Protein AF-A0A8I0Q1K7-F1 (afdb_monomer)

Nearest PDB structures (foldseek):
  6kon-assembly1_D  TM=3.479E-01  e=3.003E+00  Mycobacterium tuberculosis H37Rv
  6koo-assembly1_D  TM=3.230E-01  e=2.728E+00  Mycobacterium tuberculosis H37Rv
  5zx3-assembly1_D  TM=3.338E-01  e=4.203E+00  Mycobacterium tuberculosis H37Rv
  6koq-assembly1_D  TM=3.280E-01  e=4.006E+00  Mycobacterium tuberculosis H37Rv

pLDDT: mean 74.25, std 19.11, range [28.55, 95.94]

Solvent-accessible surface area (backbone atoms only — not comparable to full-atom values): 18241 Å² total; per-residue (Å²): 110,84,85,28,69,59,58,37,53,53,56,53,55,53,68,50,96,69,95,40,77,49,45,39,48,47,100,75,45,71,47,77,44,50,38,48,62,54,42,54,51,46,55,50,50,54,54,52,55,56,67,66,62,87,85,79,82,96,50,78,80,49,53,62,55,48,42,50,52,42,35,50,49,54,48,51,48,51,56,48,49,66,18,32,51,64,44,54,51,47,52,49,48,51,54,47,42,27,73,77,67,68,48,84,74,52,74,71,52,50,54,52,49,51,51,55,50,26,66,75,71,58,50,94,62,77,65,52,69,86,87,61,85,61,62,65,51,57,52,50,69,68,30,68,67,52,47,61,61,64,32,59,71,60,34,33,52,52,46,47,51,53,48,62,70,43,42,64,59,53,54,50,51,54,50,51,53,49,52,57,54,56,70,57,82,54,52,73,70,56,46,51,53,51,52,54,50,49,56,50,48,58,50,47,57,66,70,35,46,68,58,50,33,49,53,49,43,52,48,52,53,49,53,51,43,50,55,51,43,56,51,33,37,47,58,63,69,37,50,76,89,84,41,78,71,73,63,63,64,60,52,49,53,51,47,53,52,50,56,49,51,56,53,50,57,52,53,78,74,45,83,83,76,80,96,76,77,85,59,59,70,54,52,53,51,63,76,53,76,68,82,73,68,64,48,60,84,61,75,81,77,47,65,66,59,59,51,51,52,53,63,73,74,107

Organism: Morganella morganii (NCBI:txid582)

Foldseek 3Di:
DCLQVQLVVLLVLLVDDDDQWWWWDFPQFTDTDGLSVLLVLVSVVLLVVLVPPDDDPDDPVVPVVSSVSSNVSVVVLLLQLLQELLLVLLVVLVVVCCLQPVQDADLVNSVVLCVVLCVVFVNPRHHDRHPDDRCQLVSCCVDPVNCVRLPLVSQLVVLLVVLVVCLVVLLVVLVVVLVVVVVPPDDPVRNVVSVVVSVVLNVCSVVCSNVVSNVVSVVLSVLVSSVSSLSNCQSRSANPVPGDRTQSVVSSVSSSVSSVVVSVVVVVVDPDDDPDDDDVSNVVVVSPPPPSPRDTPDPPPPVVVVVVVVVVVD

Structure (mmCIF, N/CA/C/O backbone):
data_AF-A0A8I0Q1K7-F1
#
_entry.id   AF-A0A8I0Q1K7-F1
#
loop_
_atom_site.group_PDB
_atom_site.id
_atom_site.type_symbol
_atom_site.label_atom_id
_atom_site.label_alt_id
_atom_site.label_comp_id
_atom_site.label_asym_id
_atom_site.label_entity_id
_atom_site.label_seq_id
_atom_site.pdbx_PDB_ins_code
_atom_site.Cartn_x
_atom_site.Cartn_y
_atom_site.Cartn_z
_atom_site.occupancy
_atom_site.B_iso_or_equiv
_atom_site.auth_seq_id
_atom_site.auth_comp_id
_atom_site.auth_asym_id
_atom_site.auth_atom_id
_atom_site.pdbx_PDB_model_num
ATOM 1 N N . MET A 1 1 ? 13.475 10.939 -23.516 1.00 58.84 1 MET A N 1
ATOM 2 C CA . MET A 1 1 ? 13.387 9.588 -22.912 1.00 58.84 1 MET A CA 1
ATOM 3 C C . MET A 1 1 ? 14.044 8.506 -23.757 1.00 58.84 1 MET A C 1
ATOM 5 O O . MET A 1 1 ? 14.906 7.825 -23.229 1.00 58.84 1 MET A O 1
ATOM 9 N N . SER A 1 2 ? 13.723 8.370 -25.050 1.00 59.06 2 SER A N 1
ATOM 10 C CA . SER A 1 2 ? 14.225 7.277 -25.914 1.00 59.06 2 SER A CA 1
ATOM 11 C C . SER A 1 2 ? 15.749 7.196 -26.108 1.00 59.06 2 SER A C 1
ATOM 13 O O . SER A 1 2 ? 16.234 6.173 -26.581 1.00 59.06 2 SER A O 1
ATOM 15 N N . LYS A 1 3 ? 16.502 8.245 -25.743 1.00 74.62 3 LYS A N 1
ATOM 16 C CA . LYS A 1 3 ? 17.973 8.295 -25.822 1.00 74.62 3 LYS A CA 1
ATOM 17 C C . LYS A 1 3 ? 18.695 7.757 -24.578 1.00 74.62 3 LYS A C 1
ATOM 19 O O . LYS A 1 3 ? 19.907 7.627 -24.620 1.00 74.62 3 LYS A O 1
ATOM 24 N N . ILE A 1 4 ? 17.986 7.462 -23.483 1.00 85.88 4 ILE A N 1
ATOM 25 C CA . ILE A 1 4 ? 18.582 6.869 -22.274 1.00 85.88 4 ILE A CA 1
ATOM 26 C C . ILE A 1 4 ? 18.394 5.347 -22.344 1.00 85.88 4 ILE A C 1
ATOM 28 O O . ILE A 1 4 ? 17.250 4.892 -22.221 1.00 85.88 4 ILE A O 1
ATOM 32 N N . PRO A 1 5 ? 19.462 4.548 -22.547 1.00 89.00 5 PRO A N 1
ATOM 33 C CA . PRO A 1 5 ? 19.330 3.121 -22.846 1.00 89.00 5 PRO A CA 1
ATOM 34 C C . PRO A 1 5 ? 18.569 2.331 -21.778 1.00 89.00 5 PRO A C 1
ATOM 36 O O . PRO A 1 5 ? 17.686 1.539 -22.103 1.00 89.00 5 PRO A O 1
ATOM 39 N N . PHE A 1 6 ? 18.857 2.569 -20.496 1.00 90.94 6 PHE A N 1
ATOM 40 C CA . PHE A 1 6 ? 18.208 1.840 -19.410 1.00 90.94 6 PHE A CA 1
ATOM 41 C C . PHE A 1 6 ? 16.736 2.230 -19.241 1.00 90.94 6 PHE A C 1
ATOM 43 O O . PHE A 1 6 ? 15.890 1.362 -19.053 1.00 90.94 6 PHE A O 1
ATOM 50 N N . LEU A 1 7 ? 16.398 3.513 -19.402 1.00 90.25 7 LEU A N 1
ATOM 51 C CA . LEU A 1 7 ? 15.004 3.963 -19.387 1.00 90.25 7 LEU A CA 1
ATOM 52 C C . LEU A 1 7 ? 14.206 3.340 -20.539 1.00 90.25 7 LEU A C 1
ATOM 54 O O . LEU A 1 7 ? 13.069 2.920 -20.343 1.00 90.25 7 LEU A O 1
ATOM 58 N N . LYS A 1 8 ? 14.812 3.241 -21.731 1.00 90.31 8 LYS A N 1
ATOM 59 C CA . LYS A 1 8 ? 14.211 2.543 -22.872 1.00 90.31 8 LYS A CA 1
ATOM 60 C C . LYS A 1 8 ? 13.959 1.070 -22.542 1.00 90.31 8 LYS A C 1
ATOM 62 O O . LYS A 1 8 ? 12.839 0.615 -22.728 1.00 90.31 8 LYS A O 1
ATOM 67 N N . LYS A 1 9 ? 14.932 0.374 -21.939 1.00 90.88 9 LYS A N 1
ATOM 68 C CA . LYS A 1 9 ? 14.754 -1.011 -21.463 1.00 90.88 9 LYS A CA 1
ATOM 69 C C . LYS A 1 9 ? 13.542 -1.149 -20.528 1.00 90.88 9 LYS A C 1
ATOM 71 O O . LYS A 1 9 ? 12.777 -2.097 -20.668 1.00 90.88 9 LYS A O 1
ATOM 76 N N . LEU A 1 10 ? 13.340 -0.213 -19.597 1.00 92.31 10 LEU A N 1
ATOM 77 C CA . LEU A 1 10 ? 12.177 -0.229 -18.697 1.00 92.31 10 LEU A CA 1
ATOM 78 C C . LEU A 1 10 ? 10.854 0.019 -19.442 1.00 92.31 10 LEU A C 1
ATOM 80 O O . LEU A 1 10 ? 9.866 -0.656 -19.172 1.00 92.31 10 LEU A O 1
ATOM 84 N N . LEU A 1 11 ? 10.828 0.935 -20.413 1.00 90.94 11 LEU A N 1
ATOM 85 C CA . LEU A 1 11 ? 9.647 1.176 -21.254 1.00 90.94 11 LEU A CA 1
ATOM 86 C C . LEU A 1 11 ? 9.306 -0.023 -22.155 1.00 90.94 11 LEU A C 1
ATOM 88 O O . LEU A 1 11 ? 8.127 -0.305 -22.382 1.00 90.94 11 LEU A O 1
ATOM 92 N N . ASP A 1 12 ? 10.320 -0.733 -22.645 1.00 88.19 12 ASP A N 1
ATOM 93 C CA . ASP A 1 12 ? 10.146 -1.946 -23.444 1.00 88.19 12 ASP A CA 1
ATOM 94 C C . ASP A 1 12 ? 9.555 -3.076 -22.580 1.00 88.19 12 ASP A C 1
ATOM 96 O O . ASP A 1 12 ? 8.616 -3.746 -23.010 1.00 88.19 12 ASP A O 1
ATOM 100 N N . ARG A 1 13 ? 9.997 -3.222 -21.317 1.00 85.06 13 ARG A N 1
ATOM 101 C CA . ARG A 1 13 ? 9.393 -4.166 -20.348 1.00 85.06 13 ARG A CA 1
ATOM 102 C C . ARG A 1 13 ? 7.902 -3.908 -20.133 1.00 85.06 13 ARG A C 1
ATOM 104 O O . ARG A 1 13 ? 7.117 -4.850 -20.152 1.00 85.06 13 ARG A O 1
ATOM 111 N N . LEU A 1 14 ? 7.513 -2.640 -20.001 1.00 88.06 14 LEU A N 1
ATOM 112 C CA . LEU A 1 14 ? 6.113 -2.221 -19.858 1.00 88.06 14 LEU A CA 1
ATOM 113 C C . LEU A 1 14 ? 5.247 -2.500 -21.095 1.00 88.06 14 LEU A C 1
ATOM 115 O O . LEU A 1 14 ? 4.031 -2.366 -21.035 1.00 88.06 14 LEU A O 1
ATOM 119 N N . SER A 1 15 ? 5.857 -2.827 -22.233 1.00 81.06 15 SER A N 1
ATOM 120 C CA . SER A 1 15 ? 5.138 -3.131 -23.474 1.00 81.06 15 SER A CA 1
ATOM 121 C C . SER A 1 15 ? 4.927 -4.637 -23.669 1.00 81.06 15 SER A C 1
ATOM 123 O O . SER A 1 15 ? 4.251 -5.048 -24.607 1.00 81.06 15 SER A O 1
ATOM 125 N N . ALA A 1 16 ? 5.499 -5.472 -22.797 1.00 76.06 16 ALA A N 1
ATOM 126 C CA . ALA A 1 16 ? 5.355 -6.916 -22.874 1.00 76.06 16 ALA A CA 1
ATOM 127 C C . ALA A 1 16 ? 4.023 -7.381 -22.247 1.00 76.06 16 ALA A C 1
ATOM 129 O O . ALA A 1 16 ? 3.672 -6.874 -21.180 1.00 76.06 16 ALA A O 1
ATOM 130 N N . PRO A 1 17 ? 3.339 -8.401 -22.805 1.00 69.38 17 PRO A N 1
ATOM 131 C CA . PRO A 1 17 ? 2.057 -8.887 -22.287 1.00 69.38 17 PRO A CA 1
ATOM 132 C C . PRO A 1 17 ? 2.134 -9.259 -20.801 1.00 69.38 17 PRO A C 1
ATOM 134 O O . PRO A 1 17 ? 3.004 -10.037 -20.401 1.00 69.38 17 PRO A O 1
ATOM 137 N N . GLN A 1 18 ? 1.275 -8.663 -19.978 1.00 73.81 18 GLN A N 1
ATOM 138 C CA . GLN A 1 18 ? 1.098 -8.968 -18.555 1.00 73.81 18 GLN A CA 1
ATOM 139 C C . GLN A 1 18 ? -0.256 -8.422 -18.088 1.00 73.81 18 GLN A C 1
ATOM 141 O O . GLN A 1 18 ? -0.814 -7.542 -18.744 1.00 73.81 18 GLN A O 1
ATOM 146 N N . ASN A 1 19 ? -0.796 -8.938 -16.982 1.00 69.06 19 ASN A N 1
ATOM 147 C CA . ASN A 1 19 ? -1.995 -8.354 -16.386 1.00 69.06 19 ASN A CA 1
ATOM 148 C C . ASN A 1 19 ? -1.613 -7.052 -15.672 1.00 69.06 19 ASN A C 1
ATOM 150 O O . ASN A 1 19 ? -0.792 -7.069 -14.758 1.00 69.06 19 ASN A O 1
ATOM 154 N N . THR A 1 20 ? -2.162 -5.929 -16.128 1.00 80.56 20 THR A N 1
ATOM 155 C CA . THR A 1 20 ? -1.813 -4.588 -15.629 1.00 80.56 20 THR A CA 1
ATOM 156 C C . THR A 1 20 ? -3.023 -3.814 -15.138 1.00 80.56 20 THR A C 1
ATOM 158 O O . THR A 1 20 ? -2.868 -2.753 -14.539 1.00 80.56 20 THR A O 1
ATOM 161 N N . ASN A 1 21 ? -4.230 -4.341 -15.346 1.00 83.56 21 ASN A N 1
ATOM 162 C CA . ASN A 1 21 ? -5.446 -3.696 -14.881 1.00 83.56 21 ASN A CA 1
ATOM 163 C C . ASN A 1 21 ? -5.670 -4.043 -13.413 1.00 83.56 21 ASN A C 1
ATOM 165 O O . ASN A 1 21 ? -5.921 -5.192 -13.048 1.00 83.56 21 ASN A O 1
ATOM 169 N N . VAL A 1 22 ? -5.594 -3.023 -12.569 1.00 83.44 22 VAL A N 1
ATOM 170 C CA . VAL A 1 22 ? -5.850 -3.120 -11.140 1.00 83.44 22 VAL A CA 1
ATOM 171 C C . VAL A 1 22 ? -7.187 -2.471 -10.857 1.00 83.44 22 VAL A C 1
ATOM 173 O O . VAL A 1 22 ? -7.341 -1.252 -10.938 1.00 83.44 22 VAL A O 1
ATOM 176 N N . LYS A 1 23 ? -8.145 -3.309 -10.463 1.00 83.81 23 LYS A N 1
ATOM 177 C CA . LYS A 1 23 ? -9.448 -2.859 -9.995 1.00 83.81 23 LYS A CA 1
ATOM 178 C C . LYS A 1 23 ? -9.526 -2.951 -8.477 1.00 83.81 23 LYS A C 1
ATOM 180 O O . LYS A 1 23 ? -9.482 -4.045 -7.904 1.00 83.81 23 LYS A O 1
ATOM 185 N N . LEU A 1 24 ? -9.677 -1.787 -7.853 1.00 78.88 24 LEU A N 1
ATOM 186 C CA . LEU A 1 24 ? -9.873 -1.593 -6.420 1.00 78.88 24 LEU A CA 1
ATOM 187 C C . LEU A 1 24 ? -11.327 -1.191 -6.196 1.00 78.88 24 LEU A C 1
ATOM 189 O O . LEU A 1 24 ? -11.769 -0.153 -6.681 1.00 78.88 24 LEU A O 1
ATOM 193 N N . THR A 1 25 ? -12.084 -2.030 -5.498 1.00 75.44 25 THR A N 1
ATOM 194 C CA . THR A 1 25 ? -13.507 -1.789 -5.219 1.00 75.44 25 THR A CA 1
ATOM 195 C C . THR A 1 25 ? -13.701 -1.618 -3.721 1.00 75.44 25 THR A C 1
ATOM 197 O O . THR A 1 25 ? -13.173 -2.396 -2.927 1.00 75.44 25 THR A O 1
ATOM 200 N N . GLY A 1 26 ? -14.450 -0.593 -3.331 1.00 68.62 26 GLY A N 1
ATOM 201 C CA . GLY A 1 26 ? -14.737 -0.294 -1.937 1.00 68.62 26 GLY A CA 1
ATOM 202 C C . GLY A 1 26 ? -15.946 0.622 -1.791 1.00 68.62 26 GLY A C 1
ATOM 203 O O . GLY A 1 26 ? -16.383 1.278 -2.734 1.00 68.62 26 GLY A O 1
ATOM 204 N N . ASN A 1 27 ? -16.481 0.702 -0.573 1.00 73.06 27 ASN A N 1
ATOM 205 C CA . ASN A 1 27 ? -17.711 1.455 -0.291 1.00 73.06 27 ASN A CA 1
ATOM 206 C C . ASN A 1 27 ? -17.607 2.956 -0.619 1.00 73.06 27 ASN A C 1
ATOM 208 O O . ASN A 1 27 ? -18.615 3.599 -0.911 1.00 73.06 27 ASN A O 1
ATOM 212 N N . TYR A 1 28 ? -16.392 3.508 -0.571 1.00 76.00 28 TYR A N 1
ATOM 213 C CA . TYR A 1 28 ? -16.130 4.943 -0.716 1.00 76.00 28 TYR A CA 1
ATOM 214 C C . TYR A 1 28 ? -15.346 5.297 -1.983 1.00 76.00 28 TYR A C 1
ATOM 216 O O . TYR A 1 28 ? -15.263 6.469 -2.344 1.00 76.00 28 TYR A O 1
ATOM 224 N N . VAL A 1 29 ? -14.738 4.303 -2.635 1.00 78.56 29 VAL A N 1
ATOM 225 C CA . VAL A 1 29 ? -13.846 4.487 -3.781 1.00 78.56 29 VAL A CA 1
ATOM 226 C C . VAL A 1 29 ? -13.913 3.253 -4.669 1.00 78.56 29 VAL A C 1
ATOM 228 O O . VAL A 1 29 ? -13.771 2.137 -4.177 1.00 78.56 29 VAL A O 1
ATOM 231 N N . ASN A 1 30 ? -14.065 3.469 -5.973 1.00 82.44 30 ASN A N 1
ATOM 232 C CA . ASN A 1 30 ? -13.932 2.438 -6.994 1.00 82.44 30 ASN A CA 1
ATOM 233 C C . ASN A 1 30 ? -12.956 2.949 -8.044 1.00 82.44 30 ASN A C 1
ATOM 235 O O . ASN A 1 30 ? -13.196 4.000 -8.628 1.00 82.44 30 ASN A O 1
ATOM 239 N N . ILE A 1 31 ? -11.860 2.229 -8.248 1.00 83.94 31 ILE A N 1
ATOM 240 C CA . ILE A 1 31 ? -10.785 2.615 -9.159 1.00 83.94 31 ILE A CA 1
ATOM 241 C C . ILE A 1 31 ? -10.510 1.450 -10.090 1.00 83.94 31 ILE A C 1
ATOM 243 O O . ILE A 1 31 ? -10.410 0.307 -9.646 1.00 83.94 31 ILE A O 1
ATOM 247 N N . ASP A 1 32 ? -10.358 1.770 -11.367 1.00 88.00 32 ASP A N 1
ATOM 248 C CA . ASP A 1 32 ? -9.869 0.867 -12.398 1.00 88.00 32 ASP A CA 1
ATOM 249 C C . ASP A 1 32 ? -8.711 1.566 -13.107 1.00 88.00 32 ASP A C 1
ATOM 251 O O . ASP A 1 32 ? -8.889 2.637 -13.694 1.00 88.00 32 ASP A O 1
ATOM 255 N N . VAL A 1 33 ? -7.502 1.033 -12.948 1.00 88.62 33 VAL A N 1
ATOM 256 C CA . VAL A 1 33 ? -6.281 1.659 -13.461 1.00 88.62 33 VAL A CA 1
ATOM 257 C C . VAL A 1 33 ? -5.357 0.645 -14.095 1.00 88.62 33 VAL A C 1
ATOM 259 O O . VAL A 1 33 ? -5.147 -0.447 -13.580 1.00 88.62 33 VAL A O 1
ATOM 262 N N . ASP A 1 34 ? -4.724 1.070 -15.179 1.00 89.12 34 ASP A N 1
ATOM 263 C CA . ASP A 1 34 ? -3.650 0.334 -15.824 1.00 89.12 34 ASP A CA 1
ATOM 264 C C . ASP A 1 34 ? -2.291 0.720 -15.2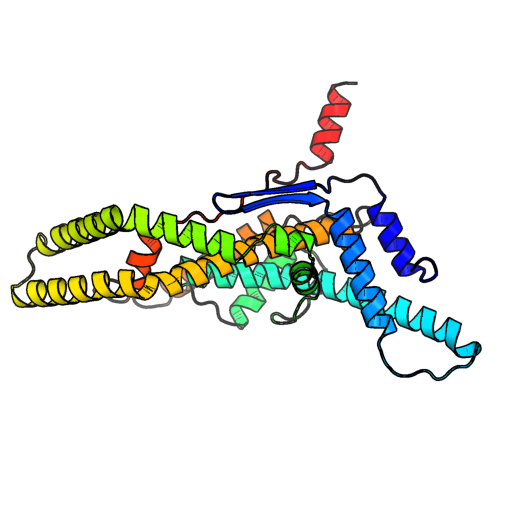11 1.00 89.12 34 ASP A C 1
ATOM 266 O O . ASP A 1 34 ? -1.809 1.856 -15.333 1.00 89.12 34 ASP A O 1
ATOM 270 N N . THR A 1 35 ? -1.638 -0.241 -14.561 1.00 90.12 35 THR A N 1
ATOM 271 C CA . THR A 1 35 ? -0.325 -0.072 -13.931 1.00 90.12 35 THR A CA 1
ATOM 272 C C . THR A 1 35 ? 0.770 0.213 -14.945 1.00 90.12 35 THR A C 1
ATOM 274 O O . THR A 1 35 ? 1.768 0.828 -14.571 1.00 90.12 35 THR A O 1
ATOM 277 N N . THR A 1 36 ? 0.597 -0.136 -16.224 1.00 90.75 36 THR A N 1
ATOM 278 C CA . THR A 1 36 ? 1.518 0.269 -17.296 1.00 90.75 36 THR A CA 1
ATOM 279 C C . THR A 1 36 ? 1.500 1.777 -17.474 1.00 90.75 36 THR A C 1
ATOM 281 O O . THR A 1 36 ? 2.556 2.414 -17.520 1.00 90.75 36 THR A O 1
ATOM 284 N N . THR A 1 37 ? 0.308 2.368 -17.530 1.00 90.94 37 THR A N 1
ATOM 285 C CA . THR A 1 37 ? 0.132 3.818 -17.644 1.00 90.94 37 THR A CA 1
ATOM 286 C C . THR A 1 37 ? 0.730 4.546 -16.438 1.00 90.94 37 THR A C 1
ATOM 288 O O . THR A 1 37 ? 1.535 5.467 -16.619 1.00 90.94 37 THR A O 1
ATOM 291 N N . LEU A 1 38 ? 0.438 4.082 -15.216 1.00 92.56 38 LEU A N 1
ATOM 292 C CA . LEU A 1 38 ? 1.026 4.644 -13.992 1.00 92.56 38 LEU A CA 1
ATOM 293 C C . LEU A 1 38 ? 2.556 4.498 -13.974 1.00 92.56 38 LEU A C 1
ATOM 295 O O . LEU A 1 38 ? 3.276 5.439 -13.640 1.00 92.56 38 LEU A O 1
ATOM 299 N N . SER A 1 39 ? 3.070 3.348 -14.409 1.00 93.12 39 SER A N 1
ATOM 300 C CA . SER A 1 39 ? 4.507 3.068 -14.468 1.00 93.12 39 SER A CA 1
ATOM 301 C C . SER A 1 39 ? 5.231 3.955 -15.486 1.00 93.12 39 SER A C 1
ATOM 303 O O . SER A 1 39 ? 6.308 4.472 -15.192 1.00 93.12 39 SER A O 1
ATOM 305 N N . ARG A 1 40 ? 4.637 4.227 -16.659 1.00 92.44 40 ARG A N 1
ATOM 306 C CA . ARG A 1 40 ? 5.180 5.202 -17.630 1.00 92.44 40 ARG A CA 1
ATOM 307 C C . ARG A 1 40 ? 5.246 6.610 -17.036 1.00 92.44 40 ARG A C 1
ATOM 309 O O . ARG A 1 40 ? 6.211 7.333 -17.286 1.00 92.44 40 ARG A O 1
ATOM 316 N N . GLN A 1 41 ? 4.257 6.997 -16.233 1.00 90.94 41 GLN A N 1
ATOM 317 C CA . GLN A 1 41 ? 4.248 8.290 -15.544 1.00 90.94 41 GLN A CA 1
ATOM 318 C C . GLN A 1 41 ? 5.319 8.363 -14.448 1.00 90.94 41 GLN A C 1
ATOM 320 O O . GLN A 1 41 ? 6.003 9.382 -14.352 1.00 90.94 41 GLN A O 1
ATOM 325 N N . ILE A 1 42 ? 5.540 7.280 -13.697 1.00 93.12 42 ILE A N 1
ATOM 326 C CA . ILE A 1 42 ? 6.641 7.176 -12.726 1.00 93.12 42 ILE A CA 1
ATOM 327 C C . ILE A 1 42 ? 7.990 7.319 -13.424 1.00 93.12 42 ILE A C 1
ATOM 329 O O . ILE A 1 42 ? 8.777 8.191 -13.063 1.00 93.12 42 ILE A O 1
ATOM 333 N N . LEU A 1 43 ? 8.232 6.551 -14.488 1.00 92.69 43 LEU A N 1
ATOM 334 C CA . LEU A 1 43 ? 9.454 6.674 -15.286 1.00 92.69 43 LEU A CA 1
ATOM 335 C C . LEU A 1 43 ? 9.630 8.086 -15.856 1.00 92.69 43 LEU A C 1
ATOM 337 O O . LEU A 1 43 ? 10.748 8.603 -15.916 1.00 92.69 43 LEU A O 1
ATOM 341 N N . SER A 1 44 ? 8.528 8.739 -16.242 1.00 91.00 44 SER A N 1
ATOM 342 C CA . SER A 1 44 ? 8.571 10.131 -16.675 1.00 91.00 44 SER A CA 1
ATOM 343 C C . SER A 1 44 ? 8.978 11.087 -15.567 1.00 91.00 44 SER A C 1
ATOM 345 O O . SER A 1 44 ? 9.662 12.069 -15.859 1.00 91.00 44 SER A O 1
ATOM 347 N N . PHE A 1 45 ? 8.503 10.861 -14.347 1.00 90.44 45 PHE A N 1
ATOM 348 C CA . PHE A 1 45 ? 8.843 11.679 -13.196 1.00 90.44 45 PHE A CA 1
ATOM 349 C C . PHE A 1 45 ? 10.326 11.523 -12.861 1.00 90.44 45 PHE A C 1
ATOM 351 O O . PHE A 1 45 ? 11.042 12.519 -12.853 1.00 90.44 45 PHE A O 1
ATOM 358 N N . VAL A 1 46 ? 10.801 10.281 -12.725 1.00 89.75 46 VAL A N 1
ATOM 359 C CA . VAL A 1 46 ? 12.210 9.960 -12.442 1.00 89.75 46 VAL A CA 1
ATOM 360 C C . VAL A 1 46 ? 13.129 10.618 -13.468 1.00 89.75 46 VAL A C 1
ATOM 362 O O . VAL A 1 46 ? 14.045 11.345 -13.104 1.00 89.75 46 VAL A O 1
ATOM 365 N N . TYR A 1 47 ? 12.838 10.466 -14.763 1.00 89.00 47 TYR A N 1
ATOM 366 C CA . TYR A 1 47 ? 13.637 11.096 -15.815 1.00 89.00 47 TYR A CA 1
ATOM 367 C C . TYR A 1 47 ? 13.699 12.627 -15.695 1.00 89.00 47 TYR A C 1
ATOM 369 O O . TYR A 1 47 ? 14.752 13.219 -15.924 1.00 89.00 47 TYR A O 1
ATOM 377 N N . LYS A 1 48 ? 12.583 13.283 -15.353 1.00 87.62 48 LYS A N 1
ATOM 378 C CA . LYS A 1 48 ? 12.549 14.740 -15.156 1.00 87.62 48 LYS A CA 1
ATOM 379 C C . LYS A 1 48 ? 13.349 15.153 -13.921 1.00 87.62 48 LYS A C 1
ATOM 381 O O . LYS A 1 48 ? 14.081 16.132 -14.003 1.00 87.62 48 LYS A O 1
ATOM 386 N N . SER A 1 49 ? 13.257 14.401 -12.826 1.00 85.31 49 SER A N 1
ATOM 387 C CA . SER A 1 49 ? 14.044 14.644 -11.614 1.00 85.31 49 SER A CA 1
ATOM 388 C C . SER A 1 49 ? 15.546 14.570 -11.890 1.00 85.31 49 SER A C 1
ATOM 390 O O . SER A 1 49 ? 16.261 15.505 -11.541 1.00 85.31 49 SER A O 1
ATOM 392 N N . GLU A 1 50 ? 16.005 13.540 -12.608 1.00 84.00 50 GLU A N 1
ATOM 393 C CA . GLU A 1 50 ? 17.417 13.405 -13.003 1.00 84.00 50 GLU A CA 1
ATOM 394 C C . GLU A 1 50 ? 17.871 14.525 -13.958 1.00 84.00 50 GLU A C 1
ATOM 396 O O . GLU A 1 50 ? 19.010 14.981 -13.909 1.00 84.00 50 GLU A O 1
ATOM 401 N N . LEU A 1 51 ? 16.979 15.027 -14.822 1.00 79.12 51 LEU A N 1
ATOM 402 C CA . LEU A 1 51 ? 17.285 16.162 -15.700 1.00 79.12 51 LEU A CA 1
ATOM 403 C C . LEU A 1 51 ? 17.466 17.487 -14.948 1.00 79.12 51 LEU A C 1
ATOM 405 O O . LEU A 1 51 ? 18.204 18.349 -15.435 1.00 79.12 51 LEU A O 1
ATOM 409 N N . SER A 1 52 ? 16.766 17.659 -13.826 1.00 73.69 52 SER A N 1
ATOM 410 C CA . SER A 1 52 ? 16.702 18.898 -13.045 1.00 73.69 52 SER A CA 1
ATOM 411 C C . SER A 1 52 ? 17.858 19.083 -12.056 1.00 73.69 52 SER A C 1
ATOM 413 O O . SER A 1 52 ? 17.929 20.138 -11.429 1.00 73.69 52 SER A O 1
ATOM 415 N N . ILE A 1 53 ? 18.768 18.111 -11.924 1.00 65.44 53 ILE A N 1
ATOM 416 C CA . ILE A 1 53 ? 19.956 18.223 -11.066 1.00 65.44 53 ILE A CA 1
ATOM 417 C C . ILE A 1 53 ? 20.888 19.317 -11.640 1.00 65.44 53 ILE A C 1
ATOM 419 O O . ILE A 1 53 ? 21.375 19.170 -12.767 1.00 65.44 53 ILE A O 1
ATOM 423 N N . PRO A 1 54 ? 21.123 20.446 -10.935 1.00 47.34 54 PRO A N 1
ATOM 424 C CA . PRO A 1 54 ? 21.914 21.553 -11.468 1.00 47.34 54 PRO A CA 1
ATOM 425 C C . PRO A 1 54 ? 23.412 21.230 -11.435 1.00 47.34 54 PRO A C 1
ATOM 427 O O . PRO A 1 54 ? 23.951 20.936 -10.371 1.00 47.34 54 PRO A O 1
ATOM 430 N N . GLY A 1 55 ? 24.100 21.357 -12.576 1.00 53.00 55 GLY A N 1
ATOM 431 C CA . GLY A 1 55 ? 25.565 21.291 -12.615 1.00 53.00 55 GLY A CA 1
ATOM 432 C C . GLY A 1 55 ? 26.181 20.720 -13.891 1.00 53.00 55 GLY A C 1
ATOM 433 O O . GLY A 1 55 ? 26.914 19.750 -13.810 1.00 53.00 55 GLY A O 1
ATOM 434 N N . ALA A 1 56 ? 25.948 21.314 -15.068 1.00 42.59 56 ALA A N 1
ATOM 435 C CA . ALA A 1 56 ? 26.797 21.068 -16.245 1.00 42.59 56 ALA A CA 1
ATOM 436 C C . ALA A 1 56 ? 26.580 22.150 -17.320 1.00 42.59 56 ALA A C 1
ATOM 438 O O . ALA A 1 56 ? 25.670 22.052 -18.138 1.00 42.59 56 ALA A O 1
ATOM 439 N N . GLY A 1 57 ? 27.409 23.203 -17.321 1.00 44.12 57 GLY A N 1
ATOM 440 C CA . GLY A 1 57 ? 27.353 24.278 -18.328 1.00 44.12 57 GLY A CA 1
ATOM 441 C C . GLY A 1 57 ? 27.538 23.785 -19.772 1.00 44.12 57 GLY A C 1
ATOM 442 O O . GLY A 1 57 ? 28.229 22.806 -19.997 1.00 44.12 57 GLY A O 1
ATOM 443 N N . ASN A 1 58 ? 26.952 24.472 -20.746 1.00 41.50 58 ASN A N 1
ATOM 444 C CA . ASN A 1 58 ? 26.845 24.103 -22.166 1.00 41.50 58 ASN A CA 1
ATOM 445 C C . ASN A 1 58 ? 28.177 23.770 -22.884 1.00 41.50 58 ASN A C 1
ATOM 447 O O . ASN A 1 58 ? 28.833 24.689 -23.346 1.00 41.50 58 ASN A O 1
ATOM 451 N N . ASN A 1 59 ? 28.539 22.489 -23.053 1.00 48.66 59 ASN A N 1
ATOM 452 C CA . ASN A 1 59 ? 29.518 22.017 -24.056 1.00 48.66 59 ASN A CA 1
ATOM 453 C C . ASN A 1 59 ? 29.098 20.630 -24.586 1.00 48.66 59 ASN A C 1
ATOM 455 O O . ASN A 1 59 ? 28.569 19.820 -23.829 1.00 48.66 59 ASN A O 1
ATOM 459 N N . HIS A 1 60 ? 29.339 20.335 -25.869 1.00 48.69 60 HIS A N 1
ATOM 460 C CA . HIS A 1 60 ? 28.887 19.102 -26.542 1.00 48.69 60 HIS A CA 1
ATOM 461 C C . HIS A 1 60 ? 29.461 17.798 -25.939 1.00 48.69 60 HIS A C 1
ATOM 463 O O . HIS A 1 60 ? 28.737 16.802 -25.867 1.00 48.69 60 HIS A O 1
ATOM 469 N N . GLU A 1 61 ? 30.685 17.830 -25.396 1.00 47.47 61 GLU A N 1
ATOM 470 C CA . GLU A 1 61 ? 31.312 16.744 -24.606 1.00 47.47 61 GLU A CA 1
ATOM 471 C C . GLU A 1 61 ? 30.534 16.390 -23.324 1.00 47.47 61 GLU A C 1
ATOM 473 O O . GLU A 1 61 ? 30.633 15.284 -22.800 1.00 47.47 61 GLU A O 1
ATOM 478 N N . LYS A 1 62 ? 29.694 17.303 -22.821 1.00 57.69 62 LYS A N 1
ATOM 479 C CA . LYS A 1 62 ? 28.863 17.063 -21.633 1.00 57.69 62 LYS A CA 1
ATOM 480 C C . LYS A 1 62 ? 27.562 16.335 -21.953 1.00 57.69 62 LYS A C 1
ATOM 482 O O . LYS A 1 62 ? 26.865 15.925 -21.032 1.00 57.69 62 LYS A O 1
ATOM 487 N N . SER A 1 63 ? 27.209 16.162 -23.229 1.00 60.19 63 SER A N 1
ATOM 488 C CA . SER A 1 63 ? 25.945 15.518 -23.606 1.00 60.19 63 SER A CA 1
ATOM 489 C C . SER A 1 63 ? 25.966 13.996 -23.411 1.00 60.19 63 SER A C 1
ATOM 491 O O . SER A 1 63 ? 24.987 13.449 -22.903 1.00 60.19 63 SER A O 1
ATOM 493 N N . GLU A 1 64 ? 27.078 13.326 -23.732 1.00 64.88 64 GLU A N 1
ATOM 494 C CA . GLU A 1 64 ? 27.271 11.892 -23.470 1.00 64.88 64 GLU A CA 1
ATOM 495 C C . GLU A 1 64 ? 27.433 11.615 -21.973 1.00 64.88 64 GLU A C 1
ATOM 497 O O . GLU A 1 64 ? 26.759 10.734 -21.435 1.00 64.88 64 GLU A O 1
ATOM 502 N N . ASN A 1 65 ? 28.226 12.436 -21.272 1.00 74.19 65 ASN A N 1
ATOM 503 C CA . ASN A 1 65 ? 28.365 12.350 -19.816 1.00 74.19 65 ASN A CA 1
ATOM 504 C C . ASN A 1 65 ? 27.018 12.538 -19.104 1.00 74.19 65 ASN A C 1
ATOM 506 O O . ASN A 1 65 ? 26.666 11.727 -18.255 1.00 74.19 65 ASN A O 1
ATOM 510 N N . ARG A 1 66 ? 26.193 13.504 -19.530 1.00 77.88 66 ARG A N 1
ATOM 511 C CA . ARG A 1 66 ? 24.853 13.709 -18.962 1.00 77.88 66 ARG A CA 1
ATOM 512 C C . ARG A 1 66 ? 23.895 12.553 -19.255 1.00 77.88 66 ARG A C 1
ATOM 514 O O . ARG A 1 66 ? 23.075 12.205 -18.411 1.00 77.88 66 ARG A O 1
ATOM 521 N N . GLN A 1 67 ? 23.966 11.937 -20.438 1.00 82.88 67 GLN A N 1
ATOM 522 C CA . GLN A 1 67 ? 23.171 10.735 -20.723 1.00 82.88 67 GLN A CA 1
ATOM 523 C C . GLN A 1 67 ? 23.581 9.570 -19.823 1.00 82.88 67 GLN A C 1
ATOM 525 O O . GLN A 1 67 ? 22.706 8.860 -19.328 1.00 82.88 67 GLN A O 1
ATOM 530 N N . LYS A 1 68 ? 24.885 9.391 -19.592 1.00 85.12 68 LYS A N 1
ATOM 531 C CA . LYS A 1 68 ? 25.417 8.377 -18.682 1.00 85.12 68 LYS A CA 1
ATOM 532 C C . LYS A 1 68 ? 24.983 8.632 -17.236 1.00 85.12 68 LYS A C 1
ATOM 534 O O . LYS A 1 68 ? 24.463 7.715 -16.612 1.00 85.12 68 LYS A O 1
ATOM 539 N N . GLU A 1 69 ? 25.091 9.867 -16.753 1.00 85.69 69 GLU A N 1
ATOM 540 C CA . GLU A 1 69 ? 24.640 10.275 -15.414 1.00 85.69 69 GLU A CA 1
ATOM 541 C C . GLU A 1 69 ? 23.153 9.986 -15.199 1.00 85.69 69 GLU A C 1
ATOM 543 O O . GLU A 1 69 ? 22.796 9.303 -14.245 1.00 85.69 69 GLU A O 1
ATOM 548 N N . ILE A 1 70 ? 22.287 10.411 -16.126 1.00 87.00 70 ILE A N 1
ATOM 549 C CA . ILE A 1 70 ? 20.846 10.127 -16.045 1.00 87.00 70 ILE A CA 1
ATOM 550 C C . ILE A 1 70 ? 20.594 8.616 -16.080 1.00 87.00 70 ILE A C 1
ATOM 552 O O . ILE A 1 70 ? 19.750 8.099 -15.353 1.00 87.00 70 ILE A O 1
ATOM 556 N N . ASN A 1 71 ? 21.305 7.884 -16.938 1.00 89.81 71 ASN A N 1
ATOM 557 C CA . ASN A 1 71 ? 21.161 6.438 -17.048 1.00 89.81 71 ASN A CA 1
ATOM 558 C C . ASN A 1 71 ? 21.537 5.721 -15.742 1.00 89.81 71 ASN A C 1
ATOM 560 O O . ASN A 1 71 ? 20.837 4.796 -15.331 1.00 89.81 71 ASN A O 1
ATOM 564 N N . ASP A 1 72 ? 22.615 6.152 -15.092 1.00 90.44 72 ASP A N 1
ATOM 565 C CA . ASP A 1 72 ? 23.074 5.596 -13.822 1.00 90.44 72 ASP A CA 1
ATOM 566 C C . ASP A 1 72 ? 22.177 6.035 -12.653 1.00 90.44 72 ASP A C 1
ATOM 568 O O . ASP A 1 72 ? 21.875 5.214 -11.786 1.00 90.44 72 ASP A O 1
ATOM 572 N N . GLY A 1 73 ? 21.637 7.257 -12.688 1.00 90.06 73 GLY A N 1
ATOM 573 C CA . GLY A 1 73 ? 20.597 7.733 -11.770 1.00 90.06 73 GLY A CA 1
ATOM 574 C C . GLY A 1 73 ? 19.333 6.872 -11.825 1.00 90.06 73 GLY A C 1
ATOM 575 O O . GLY A 1 73 ? 18.885 6.361 -10.800 1.00 90.06 73 GLY A O 1
ATOM 576 N N . VAL A 1 74 ? 18.815 6.580 -13.026 1.00 91.75 74 VAL A N 1
ATOM 577 C CA . VAL A 1 74 ? 17.642 5.696 -13.199 1.00 91.75 74 VAL A CA 1
ATOM 578 C C . VAL A 1 74 ? 17.931 4.268 -12.713 1.00 91.75 74 VAL A C 1
ATOM 580 O O . VAL A 1 74 ? 17.058 3.641 -12.114 1.00 91.75 74 VAL A O 1
ATOM 583 N N . LYS A 1 75 ? 19.142 3.733 -12.936 1.00 93.50 75 LYS A N 1
ATOM 584 C CA . LYS A 1 75 ? 19.539 2.419 -12.392 1.00 93.50 75 LYS A CA 1
ATOM 585 C C . LYS A 1 75 ? 19.567 2.426 -10.870 1.00 93.50 75 LYS A C 1
ATOM 587 O O . LYS A 1 75 ? 19.023 1.513 -10.258 1.00 93.50 75 LYS A O 1
ATOM 592 N N . LYS A 1 76 ? 20.184 3.450 -10.274 1.00 92.19 76 LYS A N 1
ATOM 593 C CA . LYS A 1 76 ? 20.257 3.616 -8.823 1.00 92.19 76 LYS A CA 1
ATOM 594 C C . LYS A 1 76 ? 18.859 3.697 -8.220 1.00 92.19 76 LYS A C 1
ATOM 596 O O . LYS A 1 76 ? 18.570 2.952 -7.290 1.00 92.19 76 LYS A O 1
ATOM 601 N N . TRP A 1 77 ? 17.989 4.526 -8.797 1.00 93.12 77 TRP A N 1
ATOM 602 C CA . TRP A 1 77 ? 16.586 4.628 -8.404 1.00 93.12 77 TRP A CA 1
ATOM 603 C C . TRP A 1 77 ? 15.884 3.267 -8.454 1.00 93.12 77 TRP A C 1
ATOM 605 O O . TRP A 1 77 ? 15.265 2.869 -7.472 1.00 93.12 77 TRP A O 1
ATOM 615 N N . LEU A 1 78 ? 16.031 2.515 -9.553 1.00 93.56 78 LEU A N 1
ATOM 616 C CA . LEU A 1 78 ? 15.413 1.193 -9.683 1.00 93.56 78 LEU A CA 1
ATOM 617 C C . LEU A 1 78 ? 15.886 0.244 -8.572 1.00 93.56 78 LEU A C 1
ATOM 619 O O . LEU A 1 78 ? 15.064 -0.420 -7.946 1.00 93.56 78 LEU A O 1
ATOM 623 N N . THR A 1 79 ? 17.196 0.180 -8.323 1.00 91.81 79 THR A N 1
ATOM 624 C CA . THR A 1 79 ? 17.769 -0.664 -7.265 1.00 91.81 79 THR A CA 1
ATOM 625 C C . THR A 1 79 ? 17.235 -0.275 -5.887 1.00 91.81 79 THR A C 1
ATOM 627 O O . THR A 1 79 ? 16.844 -1.155 -5.128 1.00 91.81 79 THR A O 1
ATOM 630 N N . GLN A 1 80 ? 17.153 1.026 -5.591 1.00 92.00 80 GLN A N 1
ATOM 631 C CA . GLN A 1 80 ? 16.632 1.538 -4.320 1.00 92.00 80 GLN A CA 1
ATOM 632 C C . GLN A 1 80 ? 15.142 1.234 -4.136 1.00 92.00 80 GLN A C 1
ATOM 634 O O . GLN A 1 80 ? 14.726 0.744 -3.093 1.00 92.00 80 GLN A O 1
ATOM 639 N N . GLU A 1 81 ? 14.305 1.474 -5.143 1.00 93.12 81 GLU A N 1
ATOM 640 C CA . GLU A 1 81 ? 12.872 1.177 -5.033 1.00 93.12 81 GLU A CA 1
ATOM 641 C C . GLU A 1 81 ? 12.621 -0.321 -4.815 1.00 93.12 81 GLU A C 1
ATOM 643 O O . GLU A 1 81 ? 11.761 -0.702 -4.018 1.00 93.12 81 GLU A O 1
ATOM 648 N N . LYS A 1 82 ? 13.415 -1.182 -5.468 1.00 92.81 82 LYS A N 1
ATOM 649 C CA . LYS A 1 82 ? 13.304 -2.640 -5.332 1.00 92.81 82 LYS A CA 1
ATOM 650 C C . LYS A 1 82 ? 13.606 -3.157 -3.931 1.00 92.81 82 LYS A C 1
ATOM 652 O O . LYS A 1 82 ? 13.034 -4.180 -3.549 1.00 92.81 82 LYS A O 1
ATOM 657 N N . SER A 1 83 ? 14.493 -2.487 -3.204 1.00 92.62 83 SER A N 1
ATOM 658 C CA . SER A 1 83 ? 14.895 -2.851 -1.847 1.00 92.62 83 SER A CA 1
ATOM 659 C C . SER A 1 83 ? 14.029 -2.174 -0.777 1.00 92.62 83 SER A C 1
ATOM 661 O O . SER A 1 83 ? 13.749 -2.790 0.248 1.00 92.62 83 SER A O 1
ATOM 663 N N . ILE A 1 84 ? 13.550 -0.948 -1.017 1.00 93.81 84 ILE A N 1
ATOM 664 C CA . ILE A 1 84 ? 12.749 -0.170 -0.054 1.00 93.81 84 ILE A CA 1
ATOM 665 C C . ILE A 1 84 ? 11.284 -0.619 -0.015 1.00 93.81 84 ILE A C 1
ATOM 667 O O . ILE A 1 84 ? 10.694 -0.687 1.064 1.00 93.81 84 ILE A O 1
ATOM 671 N N . ILE A 1 85 ? 10.656 -0.890 -1.169 1.00 94.00 85 ILE A N 1
ATOM 672 C CA . ILE A 1 85 ? 9.208 -1.166 -1.223 1.00 94.00 85 ILE A CA 1
ATOM 673 C C . ILE A 1 85 ? 8.808 -2.352 -0.331 1.00 94.00 85 ILE A C 1
ATOM 675 O O . ILE A 1 85 ? 7.908 -2.161 0.488 1.00 94.00 85 ILE A O 1
ATOM 679 N N . PRO A 1 86 ? 9.462 -3.532 -0.400 1.00 93.62 86 PRO A N 1
ATOM 680 C CA . PRO A 1 86 ? 9.104 -4.660 0.460 1.00 93.62 86 PRO A CA 1
ATOM 681 C C . PRO A 1 86 ? 9.205 -4.318 1.951 1.00 93.62 86 PRO A C 1
ATOM 683 O O . PRO A 1 86 ? 8.296 -4.621 2.719 1.00 93.62 86 PRO A O 1
ATOM 686 N N . VAL A 1 87 ? 10.259 -3.600 2.349 1.00 93.56 87 VAL A N 1
ATOM 687 C CA . VAL A 1 87 ? 10.477 -3.163 3.738 1.00 93.56 87 VAL A CA 1
ATOM 688 C C . VAL A 1 87 ? 9.374 -2.212 4.203 1.00 93.56 87 VAL A C 1
ATOM 690 O O . VAL A 1 87 ? 8.848 -2.357 5.306 1.00 93.56 87 VAL A O 1
ATOM 693 N N . ASN A 1 88 ? 8.962 -1.269 3.354 1.00 91.50 88 ASN A N 1
ATOM 694 C CA . ASN A 1 88 ? 7.873 -0.347 3.673 1.00 91.50 88 ASN A CA 1
ATOM 695 C C . ASN A 1 88 ? 6.506 -1.042 3.762 1.00 91.50 88 ASN A C 1
ATOM 697 O O . ASN A 1 88 ? 5.663 -0.589 4.537 1.00 91.50 88 ASN A O 1
ATOM 701 N N . ILE A 1 89 ? 6.282 -2.131 3.017 1.00 90.69 89 ILE A N 1
ATOM 702 C CA . ILE A 1 89 ? 5.083 -2.969 3.166 1.00 90.69 89 ILE A CA 1
ATOM 703 C C . ILE A 1 89 ? 5.095 -3.705 4.508 1.00 90.69 89 ILE A C 1
ATOM 705 O O . ILE A 1 89 ? 4.107 -3.630 5.236 1.00 90.69 89 ILE A O 1
ATOM 709 N N . ILE A 1 90 ? 6.216 -4.332 4.879 1.00 93.19 90 ILE A N 1
ATOM 710 C CA . ILE A 1 90 ? 6.371 -5.015 6.176 1.00 93.19 90 ILE A CA 1
ATOM 711 C C . ILE A 1 90 ? 6.123 -4.029 7.323 1.00 93.19 90 ILE A C 1
ATOM 713 O O . ILE A 1 90 ? 5.270 -4.266 8.178 1.00 93.19 90 ILE A O 1
ATOM 717 N N . LYS A 1 91 ? 6.800 -2.874 7.310 1.00 91.62 91 LYS A N 1
ATOM 718 C CA . LYS A 1 91 ? 6.627 -1.835 8.334 1.00 91.62 91 LYS A CA 1
ATOM 719 C C . LYS A 1 91 ? 5.173 -1.373 8.439 1.00 91.62 91 LYS A C 1
ATOM 721 O O . LYS A 1 91 ? 4.650 -1.241 9.541 1.00 91.62 91 LYS A O 1
ATOM 726 N N . ARG A 1 92 ? 4.506 -1.159 7.304 1.00 86.88 92 ARG A N 1
ATOM 727 C CA . ARG A 1 92 ? 3.098 -0.761 7.294 1.00 86.88 92 ARG A CA 1
ATOM 728 C C . ARG A 1 92 ? 2.201 -1.810 7.944 1.00 86.88 92 ARG A C 1
ATOM 730 O O . ARG A 1 92 ? 1.297 -1.433 8.680 1.00 86.88 92 ARG A O 1
ATOM 737 N N . GLU A 1 93 ? 2.423 -3.098 7.698 1.00 89.00 93 GLU A N 1
ATOM 738 C CA . GLU A 1 93 ? 1.640 -4.141 8.370 1.00 89.00 93 GLU A CA 1
ATOM 739 C C . GLU A 1 93 ? 1.906 -4.186 9.876 1.00 89.00 93 GLU A C 1
ATOM 741 O O . GLU A 1 93 ? 0.968 -4.379 10.645 1.00 89.00 93 GLU A O 1
ATOM 746 N N . VAL A 1 94 ? 3.141 -3.935 10.319 1.00 88.38 94 VAL A N 1
ATOM 747 C CA . VAL A 1 94 ? 3.452 -3.775 11.749 1.00 88.38 94 VAL A CA 1
ATOM 748 C C . VAL A 1 94 ? 2.686 -2.588 12.345 1.00 88.38 94 VAL A C 1
ATOM 750 O O . VAL A 1 94 ? 2.032 -2.738 13.379 1.00 88.38 94 VAL A O 1
ATOM 753 N N . ASP A 1 95 ? 2.682 -1.436 11.667 1.00 82.19 95 ASP A N 1
ATOM 754 C CA . ASP A 1 95 ? 1.929 -0.247 12.089 1.00 82.19 95 ASP A CA 1
ATOM 755 C C . ASP A 1 95 ? 0.411 -0.524 12.139 1.00 82.19 95 ASP A C 1
ATOM 757 O O . ASP A 1 95 ? -0.284 -0.082 13.060 1.00 82.19 95 ASP A O 1
ATOM 761 N N . LEU A 1 96 ? -0.117 -1.303 11.186 1.00 80.50 96 LEU A N 1
ATOM 762 C CA . LEU A 1 96 ? -1.513 -1.748 11.189 1.00 80.50 96 LEU A CA 1
ATOM 763 C C . LEU A 1 96 ? -1.806 -2.688 12.361 1.00 80.50 96 LEU A C 1
ATOM 765 O O . LEU A 1 96 ? -2.837 -2.532 13.007 1.00 80.50 96 LEU A O 1
ATOM 769 N N . MET A 1 97 ? -0.907 -3.616 12.689 1.00 81.31 97 MET A N 1
ATOM 770 C CA . MET A 1 97 ? -1.066 -4.514 13.838 1.00 81.31 97 MET A CA 1
ATOM 771 C C . MET A 1 97 ? -1.009 -3.762 15.173 1.00 81.31 97 MET A C 1
ATOM 773 O O . MET A 1 97 ? -1.748 -4.104 16.103 1.00 81.31 97 MET A O 1
ATOM 777 N N . TYR A 1 98 ? -0.206 -2.700 15.266 1.00 75.81 98 TYR A N 1
ATOM 778 C CA . TYR A 1 98 ? -0.254 -1.777 16.398 1.00 75.81 98 TYR A CA 1
ATOM 779 C C . TYR A 1 98 ? -1.611 -1.062 16.479 1.00 75.81 98 TYR A C 1
ATOM 781 O O . TYR A 1 98 ? -2.224 -1.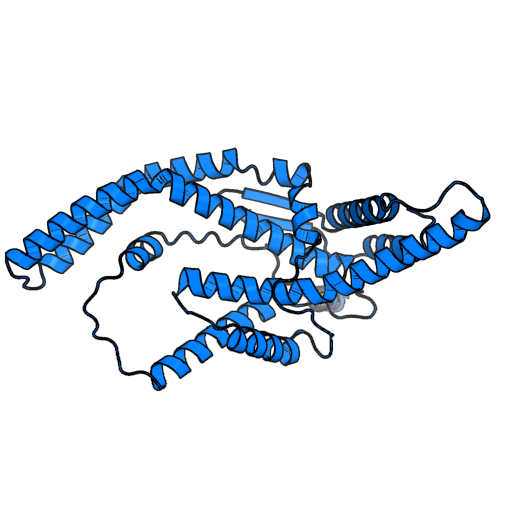023 17.544 1.00 75.81 98 TYR A O 1
ATOM 789 N N . ALA A 1 99 ? -2.127 -0.546 15.362 1.00 66.06 99 ALA A N 1
ATOM 790 C CA . ALA A 1 99 ? -3.420 0.136 15.343 1.00 66.06 99 ALA A CA 1
ATOM 791 C C . ALA A 1 99 ? -4.601 -0.803 15.672 1.00 66.06 99 ALA A C 1
ATOM 793 O O . ALA A 1 99 ? -5.472 -0.423 16.454 1.00 66.06 99 ALA A O 1
ATOM 794 N N . GLU A 1 100 ? -4.615 -2.012 15.099 1.00 69.19 100 GLU A N 1
ATOM 795 C CA . GLU A 1 100 ? -5.692 -3.009 15.209 1.00 69.19 100 GLU A CA 1
ATOM 796 C C . GLU A 1 100 ? -5.683 -3.757 16.550 1.00 69.19 100 GLU A C 1
ATOM 798 O O . GLU A 1 100 ? -6.744 -4.062 17.085 1.00 69.19 100 GLU A O 1
ATOM 803 N N . LYS A 1 101 ? -4.500 -4.093 17.084 1.00 73.00 101 LYS A N 1
ATOM 804 C CA . LYS A 1 101 ? -4.356 -5.010 18.233 1.00 73.00 101 LYS A CA 1
ATOM 805 C C . LYS A 1 101 ? -3.517 -4.451 19.385 1.00 73.00 101 LYS A C 1
ATOM 807 O O . LYS A 1 101 ? -3.235 -5.181 20.334 1.00 73.00 101 LYS A O 1
ATOM 812 N N . LYS A 1 102 ? -3.081 -3.187 19.298 1.00 75.06 102 LYS A N 1
ATOM 813 C CA . LYS A 1 102 ? -2.198 -2.514 20.274 1.00 75.06 102 LYS A CA 1
ATOM 814 C C . LYS A 1 102 ? -0.897 -3.283 20.546 1.00 75.06 102 LYS A C 1
ATOM 816 O O . LYS A 1 102 ? -0.323 -3.200 21.631 1.00 75.06 102 LYS A O 1
ATOM 821 N N . LEU A 1 103 ? -0.420 -4.039 19.554 1.00 77.44 103 LEU A N 1
ATOM 822 C CA . LEU A 1 103 ? 0.817 -4.809 19.657 1.00 77.44 103 LEU A CA 1
ATOM 823 C C . LEU A 1 103 ? 2.011 -3.906 19.359 1.00 77.44 103 LEU A C 1
ATOM 825 O O . LEU A 1 103 ? 2.228 -3.496 18.222 1.00 77.44 103 LEU A O 1
ATOM 829 N N . VAL A 1 104 ? 2.772 -3.577 20.401 1.00 85.69 104 VAL A N 1
ATOM 830 C CA . VAL A 1 104 ? 3.979 -2.754 20.282 1.00 85.69 104 VAL A CA 1
ATOM 831 C C . VAL A 1 104 ? 5.150 -3.626 19.833 1.00 85.69 104 VAL A C 1
ATOM 833 O O . VAL A 1 104 ? 5.502 -4.597 20.511 1.00 85.69 104 VAL A O 1
ATOM 836 N N . THR A 1 105 ? 5.756 -3.237 18.713 1.00 86.00 105 THR A N 1
ATOM 837 C CA . THR A 1 105 ? 6.953 -3.864 18.134 1.00 86.00 105 THR A CA 1
ATOM 838 C C . THR A 1 105 ? 8.131 -2.899 18.276 1.00 86.00 105 THR A C 1
ATOM 840 O O . THR A 1 105 ? 8.007 -1.733 17.899 1.00 86.00 105 THR A O 1
ATOM 843 N N . THR A 1 106 ? 9.248 -3.340 18.858 1.00 89.19 106 THR A N 1
ATOM 844 C CA . THR A 1 106 ? 10.465 -2.518 18.987 1.00 89.19 106 THR A CA 1
ATOM 845 C C . THR A 1 106 ? 11.236 -2.460 17.660 1.00 89.19 106 THR A C 1
ATOM 847 O O . THR A 1 106 ? 10.997 -3.288 16.779 1.00 89.19 106 THR A O 1
ATOM 850 N N . PRO A 1 107 ? 12.175 -1.512 17.480 1.00 89.69 107 PRO A N 1
ATOM 851 C CA . PRO A 1 107 ? 13.029 -1.481 16.291 1.00 89.69 107 PRO A CA 1
ATOM 852 C C . PRO A 1 107 ? 13.796 -2.791 16.056 1.00 89.69 107 PRO A C 1
ATOM 854 O O . PRO A 1 107 ? 13.841 -3.277 14.933 1.00 89.69 107 PRO A O 1
ATOM 857 N N . GLU A 1 108 ? 14.321 -3.416 17.112 1.00 90.25 108 GLU A N 1
ATOM 858 C CA . GLU A 1 108 ? 15.060 -4.682 17.015 1.00 90.25 108 GLU A CA 1
ATOM 859 C C . GLU A 1 108 ? 14.152 -5.846 16.603 1.00 90.25 108 GLU A C 1
ATOM 861 O O . GLU A 1 108 ? 14.576 -6.769 15.911 1.00 90.25 108 GLU A O 1
ATOM 866 N N . GLU A 1 109 ? 12.892 -5.826 17.036 1.00 92.25 109 GLU A N 1
ATOM 867 C CA . GLU A 1 109 ? 11.887 -6.802 16.615 1.00 92.25 109 GLU A CA 1
ATOM 868 C C . GLU A 1 109 ? 11.477 -6.591 15.160 1.00 92.25 109 GLU A C 1
ATOM 870 O O . GLU A 1 109 ? 11.292 -7.567 14.437 1.00 92.25 109 GLU A O 1
ATOM 875 N N . LEU A 1 110 ? 11.379 -5.335 14.718 1.00 92.44 110 LEU A N 1
ATOM 876 C CA . LEU A 1 110 ? 11.120 -4.998 13.323 1.00 92.44 110 LEU A CA 1
ATOM 877 C C . LEU A 1 110 ? 12.252 -5.484 12.410 1.00 92.44 110 LEU A C 1
ATOM 879 O O . LEU A 1 110 ? 11.965 -6.067 11.368 1.00 92.44 110 LEU A O 1
ATOM 883 N N . ASP A 1 111 ? 13.512 -5.301 12.805 1.00 91.31 111 ASP A N 1
ATOM 884 C CA . ASP A 1 111 ? 14.655 -5.801 12.035 1.00 91.31 111 ASP A CA 1
ATOM 885 C C . ASP A 1 111 ? 14.616 -7.337 11.925 1.00 91.31 111 ASP A C 1
ATOM 887 O O . ASP A 1 111 ? 14.695 -7.881 10.823 1.00 91.31 111 ASP A O 1
ATOM 891 N N . LYS A 1 112 ? 14.351 -8.046 13.034 1.00 91.19 112 LYS A N 1
ATOM 892 C CA . LYS A 1 112 ? 14.166 -9.512 13.022 1.00 91.19 112 LYS A CA 1
ATOM 893 C C . LYS A 1 112 ? 13.005 -9.956 12.131 1.00 91.19 112 LYS A C 1
ATOM 895 O O . LYS A 1 112 ? 13.116 -10.953 11.423 1.00 91.19 112 LYS A O 1
ATOM 900 N N . LEU A 1 113 ? 11.881 -9.238 12.169 1.00 92.94 113 LEU A N 1
ATOM 901 C CA . LEU A 1 113 ? 10.722 -9.502 11.313 1.00 92.94 113 LEU A CA 1
ATOM 902 C C . LEU A 1 113 ? 11.084 -9.375 9.833 1.00 92.94 113 LEU A C 1
ATOM 904 O O . LEU A 1 113 ? 10.702 -10.231 9.035 1.00 92.94 113 LEU A O 1
ATOM 908 N N . ILE A 1 114 ? 11.822 -8.323 9.477 1.00 93.06 114 ILE A N 1
ATOM 909 C CA . ILE A 1 114 ? 12.288 -8.097 8.108 1.00 93.06 114 ILE A CA 1
ATOM 910 C C . ILE A 1 114 ? 13.186 -9.249 7.661 1.00 93.06 114 ILE A C 1
ATOM 912 O O . ILE A 1 114 ? 12.979 -9.755 6.560 1.00 93.06 114 ILE A O 1
ATOM 916 N N . ASP A 1 115 ? 14.117 -9.703 8.503 1.00 91.62 115 ASP A N 1
ATOM 917 C CA . ASP A 1 115 ? 15.002 -10.827 8.180 1.00 91.62 115 ASP A CA 1
ATOM 918 C C . ASP A 1 115 ? 14.219 -12.129 7.946 1.00 91.62 115 ASP A C 1
ATOM 920 O O . ASP A 1 115 ? 14.406 -12.782 6.919 1.00 91.62 115 ASP A O 1
ATOM 924 N N . ILE A 1 116 ? 13.263 -12.462 8.821 1.00 92.06 116 ILE A N 1
ATOM 925 C CA . ILE A 1 116 ? 12.423 -13.665 8.679 1.00 92.06 116 ILE A CA 1
ATOM 926 C C . ILE A 1 116 ? 11.599 -13.619 7.384 1.00 92.06 116 ILE A C 1
ATOM 928 O O . ILE A 1 116 ? 11.560 -14.583 6.614 1.00 92.06 116 ILE A O 1
ATOM 932 N N . VAL A 1 117 ? 10.930 -12.493 7.121 1.00 93.00 117 VAL A N 1
ATOM 933 C CA . VAL A 1 117 ? 10.120 -12.323 5.905 1.00 93.00 117 VAL A CA 1
ATOM 934 C C . VAL A 1 117 ? 11.009 -12.347 4.663 1.00 93.00 117 VAL A C 1
ATOM 936 O O . VAL A 1 117 ? 10.625 -12.917 3.638 1.00 93.00 117 VAL A O 1
ATOM 939 N N . LYS A 1 118 ? 12.211 -11.769 4.745 1.00 92.81 118 LYS A N 1
ATOM 940 C CA . LYS A 1 118 ? 13.192 -11.778 3.663 1.00 92.81 118 LYS A CA 1
ATOM 941 C C . LYS A 1 118 ? 13.610 -13.197 3.305 1.00 92.81 118 LYS A C 1
ATOM 943 O O . LYS A 1 118 ? 13.510 -13.559 2.133 1.00 92.81 118 LYS A O 1
ATOM 948 N N . GLU A 1 119 ? 14.027 -13.990 4.289 1.00 91.19 119 GLU A N 1
ATOM 949 C CA . GLU A 1 119 ? 14.438 -15.382 4.085 1.00 91.19 119 GLU A CA 1
ATOM 950 C C . GLU A 1 119 ? 13.335 -16.209 3.420 1.00 91.19 119 GLU A C 1
ATOM 952 O O . GLU A 1 119 ? 13.607 -16.994 2.512 1.00 91.19 119 GLU A O 1
ATOM 957 N N . LYS A 1 120 ? 12.080 -15.991 3.823 1.00 92.06 120 LYS A N 1
ATOM 958 C CA . LYS A 1 120 ? 10.946 -16.784 3.345 1.00 92.06 120 LYS A CA 1
ATOM 959 C C . LYS A 1 120 ? 10.392 -16.340 1.988 1.00 92.06 120 LYS A C 1
ATOM 961 O O . LYS A 1 120 ? 9.969 -17.189 1.207 1.00 92.06 120 LYS A O 1
ATOM 966 N N . HIS A 1 121 ? 10.367 -15.034 1.706 1.00 91.19 121 HIS A N 1
ATOM 967 C CA . HIS A 1 121 ? 9.613 -14.480 0.571 1.00 91.19 121 HIS A CA 1
ATOM 968 C C . HIS A 1 121 ? 10.430 -13.612 -0.393 1.00 91.19 121 HIS A C 1
ATOM 970 O O . HIS A 1 121 ? 10.010 -13.418 -1.533 1.00 91.19 121 HIS A O 1
ATOM 976 N N . LEU A 1 122 ? 11.575 -13.065 0.026 1.00 88.19 122 LEU A N 1
ATOM 977 C CA . LEU A 1 122 ? 12.343 -12.093 -0.772 1.00 88.19 122 LEU A CA 1
ATOM 978 C C . LEU A 1 122 ? 13.691 -12.649 -1.262 1.00 88.19 122 LEU A C 1
ATOM 980 O O . LEU A 1 122 ? 14.294 -12.072 -2.171 1.00 88.19 122 LEU A O 1
ATOM 984 N N . GLY A 1 123 ? 14.143 -13.772 -0.697 1.00 80.69 123 GLY A N 1
ATOM 985 C CA . GLY A 1 123 ? 15.406 -14.429 -1.023 1.00 80.69 123 GLY A CA 1
ATOM 986 C C . GLY A 1 123 ? 16.630 -13.599 -0.624 1.00 80.69 123 GLY A C 1
ATOM 987 O O . GLY A 1 123 ? 16.583 -12.756 0.270 1.00 80.69 123 GLY A O 1
ATOM 988 N N . ASN A 1 124 ? 17.743 -13.789 -1.335 1.00 76.12 124 ASN A N 1
ATOM 989 C CA . ASN A 1 124 ? 19.027 -13.131 -1.042 1.00 76.12 124 ASN A CA 1
ATOM 990 C C . ASN A 1 124 ? 19.101 -11.655 -1.488 1.00 76.12 124 ASN A C 1
ATOM 992 O O . ASN A 1 124 ? 20.195 -11.118 -1.654 1.00 76.12 124 ASN A O 1
ATOM 996 N N . LYS A 1 125 ? 17.965 -10.985 -1.722 1.00 79.00 125 LYS A N 1
ATOM 997 C CA . LYS A 1 125 ? 17.943 -9.577 -2.149 1.00 79.00 125 LYS A CA 1
ATOM 998 C C . LYS A 1 125 ? 18.482 -8.677 -1.032 1.00 79.00 125 LYS A C 1
ATOM 1000 O O . LYS A 1 125 ? 18.107 -8.823 0.132 1.00 79.00 125 LYS A O 1
ATOM 1005 N N . GLU A 1 126 ? 19.347 -7.725 -1.371 1.00 83.75 126 GLU A N 1
ATOM 1006 C CA . GLU A 1 126 ? 19.702 -6.655 -0.437 1.00 83.75 126 GLU A CA 1
ATOM 1007 C C . GLU A 1 126 ? 18.472 -5.775 -0.199 1.00 83.75 126 GLU A C 1
ATOM 1009 O O . GLU A 1 126 ? 17.832 -5.308 -1.145 1.00 83.75 126 GLU A O 1
ATOM 1014 N N . LEU A 1 127 ? 18.119 -5.596 1.073 1.00 88.00 127 LEU A N 1
ATOM 1015 C CA . LEU A 1 127 ? 17.013 -4.752 1.501 1.00 88.00 127 LEU A CA 1
ATOM 1016 C C . LEU A 1 127 ? 17.577 -3.509 2.175 1.00 88.00 127 LEU A C 1
ATOM 1018 O O . LEU A 1 127 ? 18.600 -3.564 2.856 1.00 88.00 127 LEU A O 1
ATOM 1022 N N . GLU A 1 128 ? 16.905 -2.389 1.956 1.00 87.31 128 GLU A N 1
ATOM 1023 C CA . GLU A 1 128 ? 17.262 -1.119 2.575 1.00 87.31 128 GLU A CA 1
ATOM 1024 C C . GLU A 1 128 ? 16.791 -1.076 4.030 1.00 87.31 128 GLU A C 1
ATOM 1026 O O . GLU A 1 128 ? 15.916 -1.837 4.448 1.00 87.31 128 GLU A O 1
ATOM 1031 N N . LYS A 1 129 ? 17.367 -0.168 4.821 1.00 80.25 129 LYS A N 1
ATOM 1032 C CA . LYS A 1 129 ? 16.970 -0.021 6.227 1.00 80.25 129 LYS A CA 1
ATOM 1033 C C . LYS A 1 129 ? 15.518 0.464 6.353 1.00 80.25 129 LYS A C 1
ATOM 1035 O O . LYS A 1 129 ? 15.074 1.293 5.547 1.00 80.25 129 LYS A O 1
ATOM 1040 N N . PRO A 1 130 ? 14.781 0.029 7.392 1.00 73.81 130 PRO A N 1
ATOM 1041 C CA . PRO A 1 130 ? 13.443 0.542 7.647 1.00 73.81 130 PRO A CA 1
ATOM 1042 C C . PRO A 1 130 ? 13.466 2.060 7.873 1.00 73.81 130 PRO A C 1
ATOM 1044 O O . PRO A 1 130 ? 14.358 2.606 8.519 1.00 73.81 130 PRO A O 1
ATOM 1047 N N . GLY A 1 131 ? 12.455 2.756 7.344 1.00 68.31 131 GLY A N 1
ATOM 1048 C CA . GLY A 1 131 ? 12.315 4.213 7.484 1.00 68.31 131 GLY A CA 1
ATOM 1049 C C . GLY A 1 131 ? 12.864 5.039 6.318 1.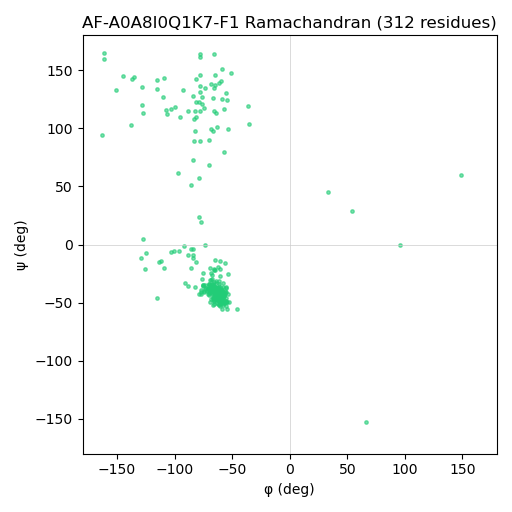00 68.31 131 GLY A C 1
ATOM 1050 O O . GLY A 1 131 ? 12.720 6.261 6.335 1.00 68.31 131 GLY A O 1
ATOM 1051 N N . ILE A 1 132 ? 13.425 4.403 5.288 1.00 77.56 132 ILE A N 1
ATOM 1052 C CA . ILE A 1 132 ? 13.787 5.087 4.045 1.00 77.56 132 ILE A CA 1
ATOM 1053 C C . ILE A 1 132 ? 12.528 5.318 3.193 1.00 77.56 132 ILE A C 1
ATOM 1055 O O . ILE A 1 132 ? 11.707 4.424 2.966 1.00 77.56 132 ILE A O 1
ATOM 1059 N N . ASN A 1 133 ? 12.360 6.555 2.721 1.00 75.25 133 ASN A N 1
ATOM 1060 C CA . ASN A 1 133 ? 11.204 6.938 1.919 1.00 75.25 133 ASN A CA 1
ATOM 1061 C C . ASN A 1 133 ? 11.295 6.371 0.500 1.00 75.25 133 ASN A C 1
ATOM 1063 O O . ASN A 1 133 ? 12.311 6.496 -0.178 1.00 75.25 133 ASN A O 1
ATOM 1067 N N . CYS A 1 134 ? 10.179 5.815 0.040 1.00 81.88 134 CYS A N 1
ATOM 1068 C CA . CYS A 1 134 ? 9.982 5.344 -1.324 1.00 81.88 134 CYS A CA 1
ATOM 1069 C C . CYS A 1 134 ? 9.355 6.458 -2.177 1.00 81.88 134 CYS A C 1
ATOM 1071 O O . CYS A 1 134 ? 8.390 7.118 -1.769 1.00 81.88 134 CYS A O 1
ATOM 1073 N N . SER A 1 135 ? 9.903 6.682 -3.369 1.00 85.12 135 SER A N 1
ATOM 1074 C CA . SER A 1 135 ? 9.423 7.713 -4.289 1.00 85.12 135 SER A CA 1
ATOM 1075 C C . SER A 1 135 ? 8.132 7.298 -4.998 1.00 85.12 135 SER A C 1
ATOM 1077 O O . SER A 1 135 ? 7.292 8.161 -5.255 1.00 85.12 135 SER A O 1
ATOM 1079 N N . THR A 1 136 ? 7.909 5.997 -5.231 1.00 88.56 136 THR A N 1
ATOM 1080 C CA . THR A 1 136 ? 6.738 5.486 -5.965 1.00 88.56 136 THR A CA 1
ATOM 1081 C C . THR A 1 136 ? 5.395 5.971 -5.386 1.00 88.56 136 THR A C 1
ATOM 1083 O O . THR A 1 136 ? 4.666 6.653 -6.112 1.00 88.56 136 THR A O 1
ATOM 1086 N N . PRO A 1 137 ? 5.062 5.770 -4.089 1.00 85.25 137 PRO A N 1
ATOM 1087 C CA . PRO A 1 137 ? 3.836 6.307 -3.495 1.00 85.25 137 PRO A CA 1
ATOM 1088 C C . PRO A 1 137 ? 3.721 7.831 -3.594 1.00 85.25 137 PRO A C 1
ATOM 1090 O O . PRO A 1 137 ? 2.620 8.363 -3.714 1.00 85.25 137 PRO A O 1
ATOM 1093 N N . SER A 1 138 ? 4.845 8.548 -3.531 1.00 85.44 138 SER A N 1
ATOM 1094 C CA . SER A 1 138 ? 4.861 10.011 -3.619 1.00 85.44 138 SER A CA 1
ATOM 1095 C C . SER A 1 138 ? 4.476 10.482 -5.020 1.00 85.44 138 SER A C 1
ATOM 1097 O O . SER A 1 138 ? 3.667 11.394 -5.157 1.00 85.44 138 SER A O 1
ATOM 1099 N N . VAL A 1 139 ? 4.978 9.814 -6.061 1.00 89.06 139 VAL A N 1
ATOM 1100 C CA . VAL A 1 139 ? 4.595 10.099 -7.450 1.00 89.06 139 VAL A CA 1
ATOM 1101 C C . VAL A 1 139 ? 3.129 9.751 -7.701 1.00 89.06 139 VAL A C 1
ATOM 1103 O O . VAL A 1 139 ? 2.420 10.525 -8.343 1.00 89.06 139 VAL A O 1
ATOM 1106 N N . LEU A 1 140 ? 2.640 8.636 -7.149 1.00 90.81 140 LEU A N 1
ATOM 1107 C CA . LEU A 1 140 ? 1.229 8.259 -7.255 1.00 90.81 140 LEU A CA 1
ATOM 1108 C C . LEU A 1 140 ? 0.294 9.302 -6.630 1.00 90.81 140 LEU A C 1
ATOM 1110 O O . LEU A 1 140 ? -0.739 9.618 -7.212 1.00 90.81 140 LEU A O 1
ATOM 1114 N N . LYS A 1 141 ? 0.669 9.891 -5.489 1.00 88.31 141 LYS A N 1
ATOM 1115 C CA . LYS A 1 141 ? -0.104 10.962 -4.831 1.00 88.31 141 LYS A CA 1
ATOM 1116 C C . LYS A 1 141 ? -0.179 12.259 -5.642 1.00 88.31 141 LYS A C 1
ATOM 1118 O O . LYS A 1 141 ? -1.076 13.063 -5.409 1.00 88.31 141 LYS A O 1
ATOM 1123 N N . LEU A 1 142 ? 0.760 12.475 -6.562 1.00 86.62 142 LEU A N 1
ATOM 1124 C CA . LEU A 1 142 ? 0.789 13.629 -7.466 1.00 86.62 142 LEU A CA 1
ATOM 1125 C C . LEU A 1 142 ? 0.084 13.347 -8.801 1.00 86.62 142 LEU A C 1
ATOM 1127 O O . LEU A 1 142 ? 0.024 14.215 -9.670 1.00 86.62 142 LEU A O 1
ATOM 1131 N N . ASN A 1 143 ? -0.426 12.132 -8.998 1.00 88.56 143 ASN A N 1
ATOM 1132 C CA . ASN A 1 143 ? -1.054 11.734 -10.242 1.00 88.56 143 ASN A CA 1
ATOM 1133 C C . ASN A 1 143 ? -2.473 12.301 -10.353 1.00 88.56 143 ASN A C 1
ATOM 1135 O O . ASN A 1 143 ? -3.360 11.877 -9.625 1.00 88.56 143 ASN A O 1
ATOM 1139 N N . ASN A 1 144 ? -2.716 13.195 -11.313 1.00 85.38 144 ASN A N 1
ATOM 1140 C CA . ASN A 1 144 ? -4.016 13.862 -11.463 1.00 85.38 144 ASN A CA 1
ATOM 1141 C C . ASN A 1 144 ? -5.211 12.903 -11.600 1.00 85.38 144 ASN A C 1
ATOM 1143 O O . ASN A 1 144 ? -6.282 13.210 -11.078 1.00 85.38 144 ASN A O 1
ATOM 1147 N N . ILE A 1 145 ? -5.042 11.762 -12.280 1.00 85.31 145 ILE A N 1
ATOM 1148 C CA . ILE A 1 145 ? -6.114 10.767 -12.434 1.00 85.31 145 ILE A CA 1
ATOM 1149 C C . ILE A 1 145 ? -6.417 10.161 -11.064 1.00 85.31 145 ILE A C 1
ATOM 1151 O O . ILE A 1 145 ? -7.552 10.224 -10.603 1.00 85.31 145 ILE A O 1
ATOM 1155 N N . LEU A 1 146 ? -5.392 9.674 -10.358 1.00 89.56 146 LEU A N 1
ATOM 1156 C CA . LEU A 1 146 ? -5.567 9.103 -9.022 1.00 89.56 146 LEU A CA 1
ATOM 1157 C C . LEU A 1 146 ? -6.086 10.127 -8.011 1.00 89.56 146 LEU A C 1
ATOM 1159 O O . LEU A 1 146 ? -6.933 9.783 -7.202 1.00 89.56 146 LEU A O 1
ATOM 1163 N N . THR A 1 147 ? -5.652 11.385 -8.058 1.00 86.56 147 THR A N 1
ATOM 1164 C CA . THR A 1 147 ? -6.168 12.437 -7.167 1.00 86.56 147 THR A CA 1
ATOM 1165 C C . THR A 1 147 ? -7.644 12.740 -7.437 1.00 86.56 147 THR A C 1
ATOM 1167 O O . THR A 1 147 ? -8.385 13.071 -6.511 1.00 86.56 147 THR A O 1
ATOM 1170 N N . THR A 1 148 ? -8.082 12.608 -8.693 1.00 86.62 148 THR A N 1
ATOM 1171 C CA . THR A 1 148 ? -9.485 12.798 -9.089 1.00 86.62 148 THR A CA 1
ATOM 1172 C C . THR A 1 148 ? -10.357 11.618 -8.665 1.00 86.62 148 THR A C 1
ATOM 1174 O O . THR A 1 148 ? -11.459 11.834 -8.168 1.00 86.62 148 THR A O 1
ATOM 1177 N N . GLU A 1 149 ? -9.864 10.387 -8.811 1.00 86.50 149 GLU A N 1
ATOM 1178 C CA . GLU A 1 149 ? -10.597 9.171 -8.436 1.00 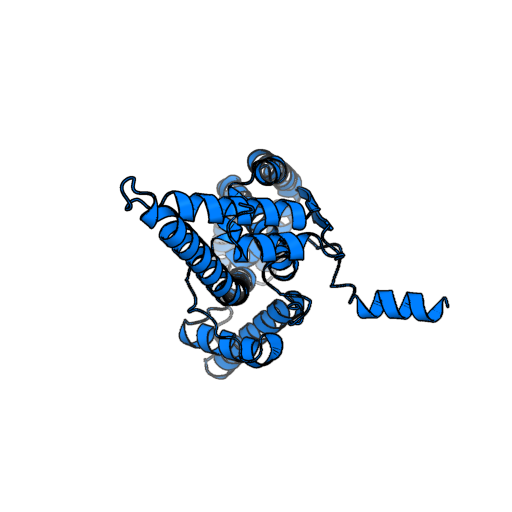86.50 149 GLU A CA 1
ATOM 1179 C C . GLU A 1 149 ? -10.583 8.929 -6.914 1.00 86.50 149 GLU A C 1
ATOM 1181 O O . GLU A 1 149 ? -11.614 8.659 -6.297 1.00 86.50 149 GLU A O 1
ATOM 1186 N N . ILE A 1 150 ? -9.432 9.127 -6.265 1.00 85.88 150 ILE A N 1
ATOM 1187 C CA . ILE A 1 150 ? -9.234 9.074 -4.807 1.00 85.88 150 ILE A CA 1
ATOM 1188 C C . ILE A 1 150 ? -9.566 10.449 -4.193 1.00 85.88 150 ILE A C 1
ATOM 1190 O O . ILE A 1 150 ? -8.779 11.056 -3.458 1.00 85.88 150 ILE A O 1
ATOM 1194 N N . ASN A 1 151 ? -10.742 10.971 -4.537 1.00 86.69 151 ASN A N 1
ATOM 1195 C CA . ASN A 1 151 ? -11.203 12.303 -4.158 1.00 86.69 151 ASN A CA 1
ATOM 1196 C C . ASN A 1 151 ? -11.443 12.398 -2.642 1.00 86.69 151 ASN A C 1
ATOM 1198 O O . ASN A 1 151 ? -12.500 12.018 -2.137 1.00 86.69 151 ASN A O 1
ATOM 1202 N N . GLU A 1 152 ? -10.459 12.925 -1.914 1.00 87.88 152 GLU A N 1
ATOM 1203 C CA . GLU A 1 152 ? -10.492 13.059 -0.454 1.00 87.88 152 GLU A CA 1
ATOM 1204 C C . GLU A 1 152 ? -11.752 13.780 0.068 1.00 87.88 152 GLU A C 1
ATOM 1206 O O . GLU A 1 152 ? -12.423 13.215 0.936 1.00 87.88 152 GLU A O 1
ATOM 1211 N N . PRO A 1 153 ? -12.148 14.955 -0.464 1.00 89.94 153 PRO A N 1
ATOM 1212 C CA . PRO A 1 153 ? -13.393 15.605 -0.060 1.00 89.94 153 PRO A CA 1
ATOM 1213 C C . PRO A 1 153 ? -14.635 14.723 -0.235 1.00 89.94 153 PRO A C 1
ATOM 1215 O O . PRO A 1 153 ? -15.499 14.691 0.644 1.00 89.94 153 PRO A O 1
ATOM 1218 N N . ARG A 1 154 ? -14.731 13.981 -1.347 1.00 88.44 154 ARG A N 1
ATOM 1219 C CA . ARG A 1 154 ? -15.859 13.078 -1.622 1.00 88.44 154 ARG A CA 1
ATOM 1220 C C . ARG A 1 154 ? -15.893 11.911 -0.639 1.00 88.44 154 ARG A C 1
ATOM 1222 O O . ARG A 1 154 ? -16.954 11.640 -0.079 1.00 88.44 154 ARG A O 1
ATOM 1229 N N . ILE A 1 155 ? -14.746 11.275 -0.395 1.00 82.81 155 ILE A N 1
ATOM 1230 C CA . ILE A 1 155 ? -14.602 10.178 0.573 1.00 82.81 155 ILE A CA 1
ATOM 1231 C C . ILE A 1 155 ? -15.016 10.659 1.965 1.00 82.81 155 ILE A C 1
ATOM 1233 O O . ILE A 1 155 ? -15.867 10.043 2.605 1.00 82.81 155 ILE A O 1
ATOM 1237 N N . LYS A 1 156 ? -14.481 11.803 2.410 1.00 84.94 156 LYS A N 1
ATOM 1238 C CA . LYS A 1 156 ? -14.785 12.372 3.727 1.00 84.94 156 LYS A CA 1
ATOM 1239 C C . LYS A 1 156 ? -16.267 12.722 3.872 1.00 84.94 156 LYS A C 1
ATOM 1241 O O . LYS A 1 156 ? -16.857 12.444 4.913 1.00 84.94 156 LYS A O 1
ATOM 1246 N N . LYS A 1 157 ? -16.892 13.280 2.828 1.00 88.38 157 LYS A N 1
ATOM 1247 C CA . LYS A 1 157 ? -18.332 13.583 2.815 1.00 88.38 157 LYS A CA 1
ATOM 1248 C C . LYS A 1 157 ? -19.181 12.318 2.955 1.00 88.38 157 LYS A C 1
ATOM 1250 O O . LYS A 1 157 ? -20.145 12.321 3.715 1.00 88.38 157 LYS A O 1
ATOM 1255 N N . GLN A 1 158 ? -18.830 11.249 2.243 1.00 83.12 158 GLN A N 1
ATOM 1256 C CA . GLN A 1 158 ? -19.569 9.989 2.309 1.00 83.12 158 GLN A CA 1
ATOM 1257 C C . GLN A 1 158 ? -19.377 9.288 3.663 1.00 83.12 158 GLN A C 1
ATOM 1259 O O . GLN A 1 158 ? -20.357 8.859 4.261 1.00 83.12 158 GLN A O 1
ATOM 1264 N N . LEU A 1 159 ? -18.152 9.276 4.202 1.00 81.81 159 LEU A N 1
ATOM 1265 C CA . LEU A 1 159 ? -17.871 8.789 5.558 1.00 81.81 159 LEU A CA 1
ATOM 1266 C C . LEU A 1 159 ? -18.650 9.564 6.626 1.00 81.81 159 LEU A C 1
ATOM 1268 O O . LEU A 1 159 ? -19.213 8.955 7.526 1.00 81.81 159 LEU A O 1
ATOM 1272 N N . SER A 1 160 ? -18.704 10.893 6.518 1.00 82.62 160 SER A N 1
ATOM 1273 C CA . SER A 1 160 ? -19.483 11.758 7.414 1.00 82.62 160 SER A CA 1
ATOM 1274 C C . SER A 1 160 ? -20.978 11.426 7.369 1.00 82.62 160 SER A C 1
ATOM 1276 O O . SER A 1 160 ? -21.625 11.270 8.410 1.00 82.62 160 SER A O 1
ATOM 1278 N N . HIS A 1 161 ? -21.524 11.236 6.164 1.00 84.94 161 HIS A N 1
ATOM 1279 C CA . HIS A 1 161 ? -22.913 10.824 5.991 1.00 84.94 161 HIS A CA 1
ATOM 1280 C C . HIS A 1 161 ? -23.191 9.461 6.640 1.00 84.94 161 HIS A C 1
ATOM 1282 O O . HIS A 1 161 ? -24.130 9.338 7.429 1.00 84.94 161 HIS A O 1
ATOM 1288 N N . ASP A 1 162 ? -22.359 8.457 6.360 1.00 78.06 162 ASP A N 1
ATOM 1289 C CA . ASP A 1 162 ? -22.531 7.103 6.891 1.00 78.06 162 ASP A CA 1
ATOM 1290 C C . ASP A 1 162 ? -22.339 7.052 8.410 1.00 78.06 162 ASP A C 1
ATOM 1292 O O . ASP A 1 162 ? -23.085 6.357 9.104 1.00 78.06 162 ASP A O 1
ATOM 1296 N N . PHE A 1 163 ? -21.395 7.829 8.948 1.00 72.69 163 PHE A N 1
ATOM 1297 C CA . PHE A 1 163 ? -21.202 7.972 10.387 1.00 72.69 163 PHE A CA 1
ATOM 1298 C C . PHE A 1 163 ? -22.445 8.574 11.044 1.00 72.69 163 PHE A C 1
ATOM 1300 O O . PHE A 1 163 ? -22.988 7.995 11.983 1.00 72.69 163 PHE A O 1
ATOM 1307 N N . THR A 1 164 ? -22.945 9.693 10.513 1.00 77.19 164 THR A N 1
ATOM 1308 C CA . THR A 1 164 ? -24.152 10.362 11.022 1.00 77.19 164 THR A CA 1
ATOM 1309 C C . THR A 1 164 ? -25.361 9.428 10.977 1.00 77.19 164 THR A C 1
ATOM 1311 O O . THR A 1 164 ? -26.115 9.340 11.945 1.00 77.19 164 THR A O 1
ATOM 1314 N N . LYS A 1 165 ? -25.523 8.673 9.883 1.00 80.31 165 LYS A N 1
ATOM 1315 C CA . LYS A 1 165 ? -26.614 7.707 9.712 1.00 80.31 165 LYS A CA 1
ATOM 1316 C C . LYS A 1 165 ? -26.550 6.563 10.727 1.00 80.31 165 LYS A C 1
ATOM 1318 O O . LYS A 1 165 ? -27.591 6.144 11.223 1.00 80.31 165 LYS A O 1
ATOM 1323 N N . LYS A 1 166 ? -25.353 6.055 11.032 1.00 73.12 166 LYS A N 1
ATOM 1324 C CA . LYS A 1 166 ? -25.154 4.960 11.995 1.00 73.12 166 LYS A CA 1
ATOM 1325 C C . LYS A 1 166 ? -25.146 5.430 13.456 1.00 73.12 166 LYS A C 1
ATOM 1327 O O . LYS A 1 166 ? -25.283 4.610 14.357 1.00 73.12 166 LYS A O 1
ATOM 1332 N N . MET A 1 167 ? -25.014 6.733 13.711 1.00 70.19 167 MET A N 1
ATOM 1333 C CA . MET A 1 167 ? -24.866 7.293 15.059 1.00 70.19 167 MET A CA 1
ATOM 1334 C C . MET A 1 167 ? -25.986 6.909 16.054 1.00 70.19 167 MET A C 1
ATOM 1336 O O . MET A 1 167 ? -25.672 6.653 17.223 1.00 70.19 167 MET A O 1
ATOM 1340 N N . PRO A 1 168 ? -27.273 6.817 15.649 1.00 70.50 168 PRO A N 1
ATOM 1341 C CA . PRO A 1 168 ? -28.334 6.337 16.536 1.00 70.50 168 PRO A CA 1
ATOM 1342 C C . PRO A 1 168 ? -28.115 4.888 16.988 1.00 70.50 168 PRO A C 1
ATOM 1344 O O . PRO A 1 168 ? -28.162 4.604 18.182 1.00 70.50 168 PRO A O 1
ATOM 1347 N N . GLU A 1 169 ? -27.787 3.994 16.052 1.00 70.69 169 GLU A N 1
ATOM 1348 C CA . GLU A 1 169 ? -27.509 2.582 16.334 1.00 70.69 169 GLU A CA 1
ATOM 1349 C C . GLU A 1 169 ? -26.281 2.424 17.242 1.00 70.69 169 GLU A C 1
ATOM 1351 O O . GLU A 1 169 ? -26.318 1.673 18.218 1.00 70.69 169 GLU A O 1
ATOM 1356 N N . MET A 1 170 ? -25.216 3.191 16.980 1.00 64.62 170 MET A N 1
ATOM 1357 C CA . MET A 1 170 ? -24.021 3.219 17.832 1.00 64.62 170 MET A CA 1
ATOM 1358 C C . MET A 1 170 ? -24.360 3.642 19.262 1.00 64.62 170 MET A C 1
ATOM 1360 O O . MET A 1 170 ? -23.937 3.000 20.222 1.00 64.62 170 MET A O 1
ATOM 1364 N N . SER A 1 171 ? -25.153 4.707 19.405 1.00 66.00 171 SER A N 1
ATOM 1365 C CA . SER A 1 171 ? -25.580 5.208 20.712 1.00 66.00 171 SER A CA 1
ATOM 1366 C C . SER A 1 171 ? -26.389 4.160 21.475 1.00 66.00 171 SER A C 1
ATOM 1368 O O . SER A 1 171 ? -26.240 4.029 22.688 1.00 66.00 171 SER A O 1
ATOM 1370 N N . ASP A 1 172 ? -27.234 3.398 20.784 1.00 68.81 172 ASP A N 1
ATOM 1371 C CA . ASP A 1 172 ? -28.052 2.359 21.405 1.00 68.81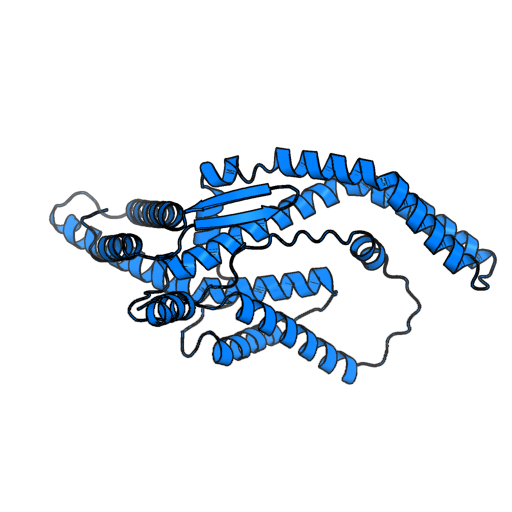 172 ASP A CA 1
ATOM 1372 C C . ASP A 1 172 ? -27.248 1.105 21.774 1.00 68.81 172 ASP A C 1
ATOM 1374 O O . ASP A 1 172 ? -27.503 0.512 22.824 1.00 68.81 172 ASP A O 1
ATOM 1378 N N . ASN A 1 173 ? -26.241 0.727 20.984 1.00 67.06 173 ASN A N 1
ATOM 1379 C CA . ASN A 1 173 ? -25.319 -0.354 21.345 1.00 67.06 173 ASN A CA 1
ATOM 1380 C C . ASN A 1 173 ? -24.484 0.008 22.581 1.00 67.06 173 ASN A C 1
ATOM 1382 O O . ASN A 1 173 ? -24.407 -0.798 23.510 1.00 67.06 173 ASN A O 1
ATOM 1386 N N . LEU A 1 174 ? -23.980 1.245 22.660 1.00 62.88 174 LEU A N 1
ATOM 1387 C CA . LEU A 1 174 ? -23.255 1.740 23.836 1.00 62.88 174 LEU A CA 1
ATOM 1388 C C . LEU A 1 174 ? -24.137 1.707 25.100 1.00 62.88 174 LEU A C 1
ATOM 1390 O O . LEU A 1 174 ? -23.695 1.295 26.172 1.00 62.88 174 LEU A O 1
ATOM 1394 N N . LYS A 1 175 ? -25.422 2.084 24.982 1.00 66.50 175 LYS A N 1
ATOM 1395 C CA . LYS A 1 175 ? -26.398 1.970 26.086 1.00 66.50 175 LYS A CA 1
ATOM 1396 C C . LYS A 1 175 ? -26.623 0.525 26.522 1.00 66.50 175 LYS A C 1
ATOM 1398 O O . LYS A 1 175 ? -26.741 0.267 27.718 1.00 66.50 175 LYS A O 1
ATOM 1403 N N . LYS A 1 176 ? -26.734 -0.416 25.577 1.00 68.88 176 LYS A N 1
ATOM 1404 C CA . LYS A 1 176 ? -26.918 -1.844 25.889 1.00 68.88 176 LYS A CA 1
ATOM 1405 C C . LYS A 1 176 ? -25.710 -2.403 26.635 1.00 68.88 176 LYS A C 1
ATOM 1407 O O . LYS A 1 176 ? -25.885 -3.128 27.611 1.00 68.88 176 LYS A O 1
ATOM 1412 N N . GLU A 1 177 ? -24.505 -2.046 26.205 1.00 63.66 177 GLU A N 1
ATOM 1413 C CA . GLU A 1 177 ? -23.265 -2.451 26.865 1.00 63.66 177 GLU A CA 1
ATOM 1414 C C . GLU A 1 177 ? -23.185 -1.891 28.292 1.00 63.66 177 GLU A C 1
ATOM 1416 O O . GLU A 1 177 ? -22.962 -2.649 29.239 1.00 63.66 177 GLU A O 1
ATOM 1421 N N . LEU A 1 178 ? -23.514 -0.605 28.473 1.00 65.44 178 LEU A N 1
ATOM 1422 C CA . LEU A 1 178 ? -23.640 0.014 29.793 1.00 65.44 178 LEU A CA 1
ATOM 1423 C C . LEU A 1 178 ? -24.640 -0.741 30.681 1.00 65.44 178 LEU A C 1
ATOM 1425 O O . LEU A 1 178 ? -24.325 -1.093 31.816 1.00 65.44 178 LEU A O 1
ATOM 1429 N N . ALA A 1 179 ? -25.838 -1.030 30.166 1.00 66.06 179 ALA A N 1
ATOM 1430 C CA . ALA A 1 179 ? -26.869 -1.747 30.913 1.00 66.06 179 ALA A CA 1
ATOM 1431 C C . ALA A 1 179 ? -26.420 -3.160 31.323 1.00 66.06 179 ALA A C 1
ATOM 1433 O O . ALA A 1 179 ? -26.751 -3.620 32.417 1.00 66.06 179 ALA A O 1
ATOM 1434 N N . ASN A 1 180 ? -25.640 -3.842 30.481 1.00 66.81 180 ASN A N 1
ATOM 1435 C CA . ASN A 1 180 ? -25.060 -5.144 30.805 1.00 66.81 180 ASN A CA 1
ATOM 1436 C C . ASN A 1 180 ? -23.996 -5.053 31.909 1.00 66.81 180 ASN A C 1
ATOM 1438 O O . ASN A 1 180 ? -23.930 -5.944 32.755 1.00 66.81 180 ASN A O 1
ATOM 1442 N N . HIS A 1 181 ? -23.193 -3.986 31.933 1.00 61.69 181 HIS A N 1
ATOM 1443 C CA . HIS A 1 181 ? -22.211 -3.748 32.993 1.00 61.69 181 HIS A CA 1
ATOM 1444 C C . HIS A 1 181 ? -22.861 -3.353 34.324 1.00 61.69 181 HIS A C 1
ATOM 1446 O O . HIS A 1 181 ? -22.464 -3.878 35.357 1.00 61.69 181 HIS A O 1
ATOM 1452 N N . ILE A 1 182 ? -23.904 -2.516 34.311 1.00 62.94 182 ILE A N 1
ATOM 1453 C CA . ILE A 1 182 ? -24.643 -2.131 35.528 1.00 62.94 182 ILE A CA 1
ATOM 1454 C C . ILE A 1 182 ? -25.364 -3.335 36.148 1.00 62.94 182 ILE A C 1
ATOM 1456 O O . ILE A 1 182 ? -25.390 -3.484 37.367 1.00 62.94 182 ILE A O 1
ATOM 1460 N N . LYS A 1 183 ? -25.904 -4.244 35.322 1.00 57.34 183 LYS A N 1
ATOM 1461 C CA . LYS A 1 183 ? -26.523 -5.493 35.801 1.00 57.34 183 LYS A CA 1
ATOM 1462 C C . LYS A 1 183 ? -25.545 -6.422 36.537 1.00 57.34 183 LYS A C 1
ATOM 1464 O O . LYS A 1 183 ? -26.002 -7.284 37.284 1.00 57.34 183 LYS A O 1
ATOM 1469 N N . LYS A 1 184 ? -24.227 -6.261 36.363 1.00 59.03 184 LYS A N 1
ATOM 1470 C CA . LYS A 1 184 ? -23.201 -6.983 37.130 1.00 59.03 184 LYS A CA 1
ATOM 1471 C C . LYS A 1 184 ? -22.940 -6.275 38.464 1.00 59.03 184 LYS A C 1
ATOM 1473 O O . LYS A 1 184 ? -21.910 -5.642 38.607 1.00 59.03 184 LYS A O 1
ATOM 1478 N N . THR A 1 185 ? -23.880 -6.367 39.406 1.00 56.81 185 THR A N 1
ATOM 1479 C CA . THR A 1 185 ? -23.715 -6.087 40.855 1.00 56.81 185 THR A CA 1
ATOM 1480 C C . THR A 1 185 ? -22.723 -4.966 41.234 1.00 56.81 185 THR A C 1
ATOM 1482 O O . THR A 1 185 ? -21.905 -5.138 42.134 1.00 56.81 185 THR A O 1
ATOM 1485 N N . LEU A 1 186 ? -22.768 -3.819 40.552 1.00 60.94 186 LEU A N 1
ATOM 1486 C CA . LEU A 1 186 ? -21.927 -2.670 40.894 1.00 60.94 186 LEU A CA 1
ATOM 1487 C C . LEU A 1 186 ? -22.518 -1.944 42.107 1.00 60.94 186 LEU A C 1
ATOM 1489 O O . LEU A 1 186 ? -23.737 -1.858 42.267 1.00 60.94 186 LEU A O 1
ATOM 1493 N N . SER A 1 187 ? -21.658 -1.385 42.953 1.00 72.06 187 SER A N 1
ATOM 1494 C CA . SER A 1 187 ? -22.080 -0.458 44.004 1.00 72.06 187 SER A CA 1
ATOM 1495 C C . SER A 1 187 ? -22.649 0.845 43.410 1.00 72.06 187 SER A C 1
ATOM 1497 O O . SER A 1 187 ? -22.449 1.166 42.232 1.00 72.06 187 SER A O 1
ATOM 1499 N N . ASN A 1 188 ? -23.359 1.635 44.224 1.00 73.25 188 ASN A N 1
ATOM 1500 C CA . ASN A 1 188 ? -23.936 2.915 43.783 1.00 73.25 188 ASN A CA 1
ATOM 1501 C C . ASN A 1 188 ? -22.870 3.911 43.281 1.00 73.25 188 ASN A C 1
ATOM 1503 O O . ASN A 1 188 ? -23.104 4.600 42.287 1.00 73.25 188 ASN A O 1
ATOM 1507 N N . ASP A 1 189 ? -21.694 3.956 43.916 1.00 74.06 189 ASP A N 1
ATOM 1508 C CA . ASP A 1 189 ? -20.590 4.835 43.504 1.00 74.06 189 ASP A CA 1
ATOM 1509 C C . ASP A 1 189 ? -19.943 4.384 42.187 1.00 74.06 189 ASP A C 1
ATOM 1511 O O . ASP A 1 189 ? -19.608 5.215 41.339 1.00 74.06 189 ASP A O 1
ATOM 1515 N N . GLU A 1 190 ? -19.807 3.074 41.971 1.00 66.44 190 GLU A N 1
ATOM 1516 C CA . GLU A 1 190 ? -19.320 2.519 40.702 1.00 66.44 190 GLU A CA 1
ATOM 1517 C C . GLU A 1 190 ? -20.312 2.772 39.567 1.00 66.44 190 GLU A C 1
ATOM 1519 O O . GLU A 1 190 ? -19.915 3.165 38.473 1.00 66.44 190 GLU A O 1
ATOM 1524 N N . THR A 1 191 ? -21.609 2.635 39.845 1.00 66.50 191 THR A N 1
ATOM 1525 C CA . THR A 1 191 ? -22.679 2.917 38.880 1.00 66.50 191 THR A CA 1
ATOM 1526 C C . THR A 1 191 ? -22.684 4.392 38.471 1.00 66.50 191 THR A C 1
ATOM 1528 O O . THR A 1 191 ? -22.775 4.701 37.282 1.00 66.50 191 THR A O 1
ATOM 1531 N N . LYS A 1 192 ? -22.526 5.317 39.429 1.00 74.62 192 LYS A N 1
ATOM 1532 C CA . LYS A 1 192 ? -22.453 6.759 39.150 1.00 74.62 192 LYS A CA 1
ATOM 1533 C C . LYS A 1 192 ? -21.237 7.112 38.286 1.00 74.62 192 LYS A C 1
ATOM 1535 O O . LYS A 1 192 ? -21.399 7.792 37.274 1.00 74.62 192 LYS A O 1
ATOM 1540 N N . LYS A 1 193 ? -20.051 6.587 38.623 1.00 70.69 193 LYS A N 1
ATOM 1541 C CA . LYS A 1 193 ? -18.831 6.761 37.810 1.00 70.69 193 LYS A CA 1
ATOM 1542 C C . LYS A 1 193 ? -18.999 6.216 36.392 1.00 70.69 193 LYS A C 1
ATOM 1544 O O . LYS A 1 193 ? -18.570 6.860 35.439 1.00 70.69 193 LYS A O 1
ATOM 1549 N N . LEU A 1 194 ? -19.648 5.063 36.238 1.00 66.00 194 LEU A N 1
ATOM 1550 C CA . LEU A 1 194 ? -19.887 4.441 34.934 1.00 66.00 194 LEU A CA 1
ATOM 1551 C C . LEU A 1 194 ? -20.831 5.286 34.053 1.00 66.00 194 LEU A C 1
ATOM 1553 O O . LEU A 1 194 ? -20.608 5.414 32.852 1.00 66.00 194 LEU A O 1
ATOM 1557 N N . ILE A 1 195 ? -21.862 5.902 34.645 1.00 68.62 195 ILE A N 1
ATOM 1558 C CA . ILE A 1 195 ? -22.801 6.804 33.949 1.00 68.62 195 ILE A CA 1
ATOM 1559 C C . ILE A 1 195 ? -22.123 8.123 33.537 1.00 68.62 195 ILE A C 1
ATOM 1561 O O . ILE A 1 195 ? -22.361 8.624 32.431 1.00 68.62 195 ILE A O 1
ATOM 1565 N N . GLU A 1 196 ? -21.276 8.688 34.402 1.00 72.12 196 GLU A N 1
ATOM 1566 C CA . GLU A 1 196 ? -20.479 9.883 34.091 1.00 72.12 196 GLU A CA 1
ATOM 1567 C C . GLU A 1 196 ? -19.503 9.605 32.937 1.00 72.12 196 GLU A C 1
ATOM 1569 O O . GLU A 1 196 ? -19.477 10.355 31.959 1.00 72.12 196 GLU A O 1
ATOM 1574 N N . GLN A 1 197 ? -18.793 8.473 32.985 1.00 63.69 197 GLN A N 1
ATOM 1575 C CA . GLN A 1 197 ? -17.934 8.001 31.895 1.00 63.69 197 GLN A CA 1
ATOM 1576 C C . GLN A 1 197 ? -18.715 7.800 30.590 1.00 63.69 197 GLN A C 1
ATOM 1578 O O . GLN A 1 197 ? -18.303 8.291 29.545 1.00 63.69 197 GLN A O 1
ATOM 1583 N N . TYR A 1 198 ? -19.887 7.161 30.642 1.00 66.50 198 TYR A N 1
ATOM 1584 C CA . TYR A 1 198 ? -20.761 6.985 29.478 1.00 66.50 198 TYR A CA 1
ATOM 1585 C C . TYR A 1 198 ? -21.163 8.315 28.819 1.00 66.50 198 TYR A C 1
ATOM 1587 O O . TYR A 1 198 ? -21.157 8.439 27.592 1.00 66.50 198 TYR A O 1
ATOM 1595 N N . SER A 1 199 ? -21.513 9.319 29.625 1.00 66.88 199 SER A N 1
ATOM 1596 C CA . SER A 1 199 ? -21.925 10.633 29.118 1.00 66.88 199 SER A CA 1
ATOM 1597 C C . SER A 1 199 ? -20.756 11.377 28.464 1.00 66.88 199 SER A C 1
ATOM 1599 O O . SER A 1 199 ? -20.943 12.022 27.426 1.00 66.88 199 SER A O 1
ATOM 1601 N N . ALA A 1 200 ? -19.549 11.226 29.018 1.00 65.44 200 ALA A N 1
ATOM 1602 C CA . ALA A 1 200 ? -18.318 11.687 28.387 1.00 65.44 200 ALA A CA 1
ATOM 1603 C C . ALA A 1 200 ? -18.071 10.964 27.048 1.00 65.44 200 ALA A C 1
ATOM 1605 O O . ALA A 1 200 ? -17.914 11.637 26.036 1.00 65.44 200 ALA A O 1
ATOM 1606 N N . TYR A 1 201 ? -18.192 9.630 26.980 1.00 61.84 201 TYR A N 1
ATOM 1607 C CA . TYR A 1 201 ? -17.988 8.871 25.732 1.00 61.84 201 TYR A CA 1
ATOM 1608 C C . TYR A 1 201 ? -18.959 9.246 24.622 1.00 61.84 201 TYR A C 1
ATOM 1610 O O . TYR A 1 201 ? -18.557 9.415 23.474 1.00 61.84 201 TYR A O 1
ATOM 1618 N N . LYS A 1 202 ? -20.246 9.412 24.939 1.00 61.69 202 LYS A N 1
ATOM 1619 C CA . LYS A 1 202 ? -21.229 9.866 23.949 1.00 61.69 202 LYS A CA 1
ATOM 1620 C C . LYS A 1 202 ? -20.834 11.228 23.366 1.00 61.69 202 LYS A C 1
ATOM 1622 O O . LYS A 1 202 ? -20.986 11.450 22.166 1.00 61.69 202 LYS A O 1
ATOM 1627 N N . THR A 1 203 ? -20.322 12.118 24.212 1.00 64.50 203 THR A N 1
ATOM 1628 C CA . THR A 1 203 ? -19.839 13.447 23.819 1.00 64.50 203 THR A CA 1
ATOM 1629 C C . THR A 1 203 ? -18.555 13.347 22.994 1.00 64.50 203 THR A C 1
ATOM 1631 O O . THR A 1 203 ? -18.441 14.007 21.965 1.00 64.50 203 THR A O 1
ATOM 1634 N N . ASP A 1 204 ? -17.638 12.454 23.358 1.00 60.84 204 ASP A N 1
ATOM 1635 C CA . ASP A 1 204 ? -16.393 12.219 22.627 1.00 60.84 204 ASP A CA 1
ATOM 1636 C C . ASP A 1 204 ? -16.621 11.595 21.251 1.00 60.84 204 ASP A C 1
ATOM 1638 O O . ASP A 1 204 ? -15.950 11.992 20.304 1.00 60.84 204 ASP A O 1
ATOM 1642 N N . ILE A 1 205 ? -17.587 10.685 21.084 1.00 60.03 205 ILE A N 1
ATOM 1643 C CA . ILE A 1 205 ? -17.949 10.135 19.764 1.00 60.03 205 ILE A CA 1
ATOM 1644 C C . ILE A 1 205 ? -18.492 11.251 18.857 1.00 60.03 205 ILE A C 1
ATOM 1646 O O . ILE A 1 205 ? -18.123 11.327 17.684 1.00 60.03 205 ILE A O 1
ATOM 1650 N N . LEU A 1 206 ? -19.324 12.147 19.404 1.00 62.81 206 LEU A N 1
ATOM 1651 C CA . LEU A 1 206 ? -19.858 13.305 18.678 1.00 62.81 206 LEU A CA 1
ATOM 1652 C C . LEU A 1 206 ? -18.752 14.306 18.309 1.00 62.81 206 LEU A C 1
ATOM 1654 O O . LEU A 1 206 ? -18.697 14.766 17.171 1.00 62.81 206 LEU A O 1
ATOM 1658 N N . ASN A 1 207 ? -17.834 14.588 19.234 1.00 65.12 207 ASN A N 1
ATOM 1659 C CA . ASN A 1 207 ? -16.721 15.516 19.022 1.00 65.12 207 ASN A CA 1
ATOM 1660 C C . ASN A 1 207 ? -15.604 14.921 18.149 1.00 65.12 207 ASN A C 1
ATOM 1662 O O . ASN A 1 207 ? -14.864 15.651 17.491 1.00 65.12 207 ASN A O 1
ATOM 1666 N N . SER A 1 208 ? -15.486 13.592 18.107 1.00 63.28 208 SER A N 1
ATOM 1667 C CA . SER A 1 208 ? -14.480 12.882 17.314 1.00 63.28 208 SER A CA 1
ATOM 1668 C C . SER A 1 208 ? -14.916 12.630 15.877 1.00 63.28 208 SER A C 1
ATOM 1670 O O . SER A 1 208 ? -14.099 12.144 15.100 1.00 63.28 208 SER A O 1
ATOM 1672 N N . HIS A 1 209 ? -16.145 12.980 15.485 1.00 70.12 209 HIS A N 1
ATOM 1673 C CA . HIS A 1 209 ? -16.669 12.793 14.128 1.00 70.12 209 HIS A CA 1
ATOM 1674 C C . HIS A 1 209 ? -15.672 13.230 13.038 1.00 70.12 209 HIS A C 1
ATOM 1676 O O . HIS A 1 209 ? -15.272 12.450 12.168 1.00 70.12 209 HIS A O 1
ATOM 1682 N N . ASP A 1 210 ? -15.203 14.474 13.106 1.00 70.62 210 ASP A N 1
ATOM 1683 C CA . ASP A 1 210 ? -14.300 15.028 12.096 1.00 70.62 210 ASP A CA 1
ATOM 1684 C C . ASP A 1 210 ? -12.904 14.406 12.153 1.00 70.62 210 ASP A C 1
ATOM 1686 O O . ASP A 1 210 ? -12.270 14.192 11.114 1.00 70.62 210 ASP A O 1
ATOM 1690 N N . LYS A 1 211 ? -12.434 14.059 13.354 1.00 69.94 211 LYS A N 1
ATOM 1691 C CA . LYS A 1 211 ? -11.154 13.374 13.557 1.00 69.94 211 LYS A CA 1
ATOM 1692 C C . LYS A 1 211 ? -11.194 11.962 12.969 1.00 69.94 211 LYS A C 1
ATOM 1694 O O . LYS A 1 211 ? -10.290 11.586 12.225 1.00 69.94 211 LYS A O 1
ATOM 1699 N N . LEU A 1 212 ? -12.256 11.208 13.247 1.00 68.94 212 LEU A N 1
ATOM 1700 C CA . LEU A 1 212 ? -12.460 9.836 12.783 1.00 68.94 212 LEU A CA 1
ATOM 1701 C C . LEU A 1 212 ? -12.622 9.787 11.265 1.00 68.94 212 LEU A C 1
ATOM 1703 O O . LEU A 1 212 ? -11.913 9.033 10.603 1.00 68.94 212 LEU A O 1
ATOM 1707 N N . THR A 1 213 ? -13.472 10.641 10.690 1.00 70.50 213 THR A N 1
ATOM 1708 C CA . THR A 1 213 ? -13.649 10.710 9.229 1.00 70.50 213 THR A CA 1
ATOM 1709 C C . THR A 1 213 ? -12.356 11.110 8.515 1.00 70.50 213 THR A C 1
ATOM 1711 O O . THR A 1 213 ? -12.035 10.542 7.471 1.00 70.50 213 THR A O 1
ATOM 1714 N N . THR A 1 214 ? -11.559 12.019 9.088 1.00 73.06 214 THR A N 1
ATOM 1715 C CA . THR A 1 214 ? -10.237 12.392 8.551 1.00 73.06 214 THR A CA 1
ATOM 1716 C C . THR A 1 214 ? -9.247 11.227 8.624 1.00 73.06 214 THR A C 1
ATOM 1718 O O . THR A 1 214 ? -8.620 10.893 7.619 1.00 73.06 214 THR A O 1
ATOM 1721 N N . MET A 1 215 ? -9.144 10.559 9.776 1.00 69.88 215 MET A N 1
ATOM 1722 C CA . MET A 1 215 ? -8.267 9.400 9.966 1.00 69.88 215 MET A CA 1
ATOM 1723 C C . MET A 1 215 ? -8.622 8.259 9.002 1.00 69.88 215 MET A C 1
ATOM 1725 O O . MET A 1 215 ? -7.743 7.703 8.345 1.00 69.88 215 MET A O 1
ATOM 1729 N N . MET A 1 216 ? -9.911 7.946 8.860 1.00 73.38 216 MET A N 1
ATOM 1730 C CA . MET A 1 216 ? -10.394 6.911 7.944 1.00 73.38 216 MET A CA 1
ATOM 1731 C C . MET A 1 216 ? -10.155 7.270 6.479 1.00 73.38 216 MET A C 1
ATOM 1733 O O . MET A 1 216 ? -9.737 6.414 5.702 1.00 73.38 216 MET A O 1
ATOM 1737 N N . THR A 1 217 ? -10.360 8.535 6.105 1.00 77.50 217 THR A N 1
ATOM 1738 C CA . THR A 1 217 ? -10.037 9.013 4.754 1.00 77.50 217 THR A CA 1
ATOM 1739 C C . THR A 1 217 ? -8.547 8.831 4.468 1.00 77.50 217 THR A C 1
ATOM 1741 O O . THR A 1 217 ? -8.178 8.308 3.417 1.00 77.50 217 THR A O 1
ATOM 1744 N N . GLY A 1 218 ? -7.684 9.184 5.426 1.00 74.94 218 GLY A N 1
ATOM 1745 C CA . GLY A 1 218 ? -6.243 8.944 5.343 1.00 74.94 218 GLY A CA 1
ATOM 1746 C C . GLY A 1 218 ? -5.895 7.463 5.168 1.00 74.94 218 GLY A C 1
ATOM 1747 O O . GLY A 1 218 ? -5.096 7.130 4.292 1.00 74.94 218 GLY A O 1
ATOM 1748 N N . LYS A 1 219 ? -6.538 6.573 5.938 1.00 78.62 219 LYS A N 1
ATOM 1749 C CA . LYS A 1 219 ? -6.348 5.117 5.839 1.00 78.62 219 LYS A CA 1
ATOM 1750 C C . LYS A 1 219 ? -6.732 4.583 4.457 1.00 78.62 219 LYS A C 1
ATOM 1752 O O . LYS A 1 219 ? -5.891 3.979 3.806 1.00 78.62 219 LYS A O 1
ATOM 1757 N N . ILE A 1 220 ? -7.937 4.887 3.965 1.00 79.75 220 ILE A N 1
ATOM 1758 C CA . ILE A 1 220 ? -8.418 4.444 2.640 1.00 79.75 220 ILE A CA 1
ATOM 1759 C C . ILE A 1 220 ? -7.445 4.870 1.535 1.00 79.75 220 ILE A C 1
ATOM 1761 O O . ILE A 1 220 ? -7.076 4.070 0.677 1.00 79.75 220 ILE A O 1
ATOM 1765 N N . ARG A 1 221 ? -6.994 6.129 1.570 1.00 84.44 221 ARG A N 1
ATOM 1766 C CA . ARG A 1 221 ? -6.018 6.653 0.606 1.00 84.44 221 ARG A CA 1
ATOM 1767 C C . ARG A 1 221 ? -4.702 5.895 0.675 1.00 84.44 221 ARG A C 1
ATOM 1769 O O . ARG A 1 221 ? -4.174 5.505 -0.361 1.00 84.44 221 ARG A O 1
ATOM 1776 N N . SER A 1 222 ? -4.176 5.709 1.885 1.00 81.25 222 SER A N 1
ATOM 1777 C CA . SER A 1 222 ? -2.949 4.949 2.114 1.00 81.25 222 SER A CA 1
ATOM 1778 C C . SER A 1 222 ? -3.076 3.545 1.524 1.00 81.25 222 SER A C 1
ATOM 1780 O O . SER A 1 222 ? -2.248 3.153 0.706 1.00 81.25 222 SER A O 1
ATOM 1782 N N . ASP A 1 223 ? -4.168 2.843 1.834 1.00 82.62 223 ASP A N 1
ATOM 1783 C CA . ASP A 1 223 ? -4.423 1.482 1.369 1.00 82.62 223 ASP A CA 1
ATOM 1784 C C . ASP A 1 223 ? -4.411 1.369 -0.156 1.00 82.62 223 ASP A C 1
ATOM 1786 O O . ASP A 1 223 ? -3.743 0.489 -0.701 1.00 82.62 223 ASP A O 1
ATOM 1790 N N . ILE A 1 224 ? -5.051 2.314 -0.846 1.00 85.81 224 ILE A N 1
ATOM 1791 C CA . ILE A 1 224 ? -5.040 2.385 -2.310 1.00 85.81 224 ILE A CA 1
ATOM 1792 C C . ILE A 1 224 ? -3.622 2.616 -2.846 1.00 85.81 224 ILE A C 1
ATOM 1794 O O . ILE A 1 224 ? -3.173 1.884 -3.726 1.00 85.81 224 ILE A O 1
ATOM 1798 N N . TYR A 1 225 ? -2.893 3.612 -2.332 1.00 88.62 225 TYR A N 1
ATOM 1799 C CA . TYR A 1 225 ? -1.559 3.935 -2.851 1.00 88.62 225 TYR A CA 1
ATOM 1800 C C . TYR A 1 225 ? -0.555 2.805 -2.645 1.00 88.62 225 TYR A C 1
ATOM 1802 O O . TYR A 1 225 ? 0.274 2.558 -3.522 1.00 88.62 225 TYR A O 1
ATOM 1810 N N . TYR A 1 226 ? -0.628 2.106 -1.517 1.00 85.88 226 TYR A N 1
ATOM 1811 C CA . TYR A 1 226 ? 0.227 0.954 -1.276 1.00 85.88 226 TYR A CA 1
ATOM 1812 C C . TYR A 1 226 ? -0.159 -0.239 -2.154 1.00 85.88 226 TYR A C 1
ATOM 1814 O O . TYR A 1 226 ? 0.733 -0.817 -2.766 1.00 85.88 226 TYR A O 1
ATOM 1822 N N . ALA A 1 227 ? -1.452 -0.537 -2.327 1.00 88.06 227 ALA A N 1
ATOM 1823 C CA . ALA A 1 227 ? -1.887 -1.580 -3.258 1.00 88.06 227 ALA A CA 1
ATOM 1824 C C . ALA A 1 227 ? -1.404 -1.295 -4.693 1.00 88.06 227 ALA A C 1
ATOM 1826 O O . ALA A 1 227 ? -0.886 -2.178 -5.374 1.00 88.06 227 ALA A O 1
ATOM 1827 N N . LEU A 1 228 ? -1.494 -0.044 -5.153 1.00 91.25 228 LEU A N 1
ATOM 1828 C CA . LEU A 1 228 ? -0.949 0.353 -6.455 1.00 91.25 228 LEU A CA 1
ATOM 1829 C C . LEU A 1 228 ? 0.580 0.241 -6.508 1.00 91.25 228 LEU A C 1
ATOM 1831 O O . LEU A 1 228 ? 1.120 -0.153 -7.537 1.00 91.25 228 LEU A O 1
ATOM 1835 N N . THR A 1 229 ? 1.277 0.546 -5.412 1.00 92.38 229 THR A N 1
ATOM 1836 C CA . THR A 1 229 ? 2.741 0.422 -5.320 1.00 92.38 229 THR A CA 1
ATOM 1837 C C . THR A 1 229 ? 3.194 -1.032 -5.448 1.00 92.38 229 THR A C 1
ATOM 1839 O O . THR A 1 229 ? 4.137 -1.304 -6.184 1.00 92.38 229 THR A O 1
ATOM 1842 N N . GLU A 1 230 ? 2.505 -1.971 -4.799 1.00 91.50 230 GLU A N 1
ATOM 1843 C CA . GLU A 1 230 ? 2.761 -3.414 -4.926 1.00 91.50 230 GLU A CA 1
ATOM 1844 C C . GLU A 1 230 ? 2.586 -3.888 -6.375 1.00 91.50 230 GLU A C 1
ATOM 1846 O O . GLU A 1 230 ? 3.459 -4.539 -6.948 1.00 91.50 230 GLU A O 1
ATOM 1851 N N . ASN A 1 231 ? 1.488 -3.484 -7.017 1.00 91.19 231 ASN A N 1
ATOM 1852 C CA . ASN A 1 231 ? 1.233 -3.848 -8.407 1.00 91.19 231 ASN A CA 1
ATOM 1853 C C . ASN A 1 231 ? 2.258 -3.218 -9.367 1.00 91.19 231 ASN A C 1
ATOM 1855 O O . ASN A 1 231 ? 2.715 -3.868 -10.309 1.00 91.19 231 ASN A O 1
ATOM 1859 N N . ILE A 1 232 ? 2.670 -1.972 -9.121 1.00 92.44 232 ILE A N 1
ATOM 1860 C CA . ILE A 1 232 ? 3.738 -1.306 -9.880 1.00 92.44 232 ILE A CA 1
ATOM 1861 C C . ILE A 1 232 ? 5.081 -1.999 -9.668 1.00 92.44 232 ILE A C 1
ATOM 1863 O O . ILE A 1 232 ? 5.840 -2.124 -10.627 1.00 92.44 232 ILE A O 1
ATOM 1867 N N . TYR A 1 233 ? 5.372 -2.495 -8.463 1.00 93.19 233 TYR A N 1
ATOM 1868 C CA . TYR A 1 233 ? 6.579 -3.279 -8.223 1.00 93.19 233 TYR A CA 1
ATOM 1869 C C . TYR A 1 233 ? 6.640 -4.464 -9.185 1.00 93.19 233 TYR A C 1
ATOM 1871 O O . TYR A 1 233 ? 7.613 -4.595 -9.926 1.00 93.19 233 TYR A O 1
ATOM 1879 N N . ASN A 1 234 ? 5.581 -5.273 -9.242 1.00 91.00 234 ASN A N 1
ATOM 1880 C CA . ASN A 1 234 ? 5.537 -6.444 -10.118 1.00 91.00 234 ASN A CA 1
ATOM 1881 C C . ASN A 1 234 ? 5.471 -6.066 -11.613 1.00 91.00 234 ASN A C 1
ATOM 1883 O O . ASN A 1 234 ? 6.026 -6.776 -12.444 1.00 91.00 234 ASN A O 1
ATOM 1887 N N . THR A 1 235 ? 4.862 -4.926 -11.961 1.00 90.38 235 THR A N 1
ATOM 1888 C CA . THR A 1 235 ? 4.720 -4.457 -13.356 1.00 90.38 235 THR A CA 1
ATOM 1889 C C . THR A 1 235 ? 6.012 -3.856 -13.928 1.00 90.38 235 THR A C 1
ATOM 1891 O O . THR A 1 235 ? 6.315 -4.045 -15.109 1.00 90.38 235 THR A O 1
ATOM 1894 N N . LEU A 1 236 ? 6.739 -3.071 -13.126 1.00 92.06 236 LEU A N 1
ATOM 1895 C CA . LEU A 1 236 ? 7.843 -2.215 -13.576 1.00 92.06 236 LEU A CA 1
ATOM 1896 C C . LEU A 1 236 ? 9.201 -2.629 -13.001 1.00 92.06 236 LEU A C 1
ATOM 1898 O O . LEU A 1 236 ? 10.207 -2.626 -13.718 1.00 92.06 236 LEU A O 1
ATOM 1902 N N . LEU A 1 237 ? 9.252 -2.900 -11.697 1.00 91.69 237 LEU A N 1
ATOM 1903 C CA . LEU A 1 237 ? 10.507 -3.059 -10.958 1.00 91.69 237 LEU A CA 1
ATOM 1904 C C . LEU A 1 237 ? 11.016 -4.505 -10.995 1.00 91.69 237 LEU A C 1
ATOM 1906 O O . LEU A 1 237 ? 12.227 -4.744 -11.080 1.00 91.69 237 LEU A O 1
ATOM 1910 N N . CYS A 1 238 ? 10.091 -5.460 -10.963 1.00 88.56 238 CYS A N 1
ATOM 1911 C CA . CYS A 1 238 ? 10.360 -6.871 -11.170 1.00 88.56 238 CYS A CA 1
ATOM 1912 C C . CYS A 1 238 ? 10.578 -7.135 -12.664 1.00 88.56 238 CYS A C 1
ATOM 1914 O O . CYS A 1 238 ? 9.724 -6.842 -13.501 1.00 88.56 238 CYS A O 1
ATOM 1916 N N . ASP A 1 239 ? 11.749 -7.661 -13.021 1.00 86.75 239 ASP A N 1
ATOM 1917 C CA . ASP A 1 239 ? 11.987 -8.097 -14.393 1.00 86.75 239 ASP A CA 1
ATOM 1918 C C . ASP A 1 239 ? 11.405 -9.496 -14.578 1.00 86.75 239 ASP A C 1
ATOM 1920 O O . ASP A 1 239 ? 12.059 -10.479 -14.248 1.00 86.75 239 ASP A O 1
ATOM 1924 N N . LYS A 1 240 ? 10.196 -9.591 -15.137 1.00 79.19 240 LYS A N 1
ATOM 1925 C CA . LYS A 1 240 ? 9.489 -10.868 -15.337 1.00 79.19 240 LYS A CA 1
ATOM 1926 C C . LYS A 1 240 ? 10.252 -11.926 -16.141 1.00 79.19 240 LYS A C 1
ATOM 1928 O O . LYS A 1 240 ? 9.852 -13.084 -16.144 1.00 79.19 240 LYS A O 1
ATOM 1933 N N . TYR A 1 241 ? 11.307 -11.542 -16.861 1.00 80.88 241 TYR A N 1
ATOM 1934 C CA . TYR A 1 241 ? 12.139 -12.486 -17.610 1.00 80.88 241 TYR A CA 1
ATOM 1935 C C . TYR A 1 241 ? 13.246 -13.116 -16.761 1.00 80.88 241 TYR A C 1
ATOM 1937 O O . TYR A 1 241 ? 13.795 -14.143 -17.150 1.00 80.88 241 TYR A O 1
ATOM 1945 N N . THR A 1 242 ? 13.608 -12.500 -15.636 1.00 84.88 242 THR A N 1
ATOM 1946 C CA . THR A 1 242 ? 14.737 -12.932 -14.796 1.00 84.88 242 THR A CA 1
ATOM 1947 C C . THR A 1 242 ? 14.376 -13.085 -13.323 1.00 84.88 242 THR A C 1
ATOM 1949 O O . THR A 1 242 ? 15.176 -13.600 -12.550 1.00 84.88 242 THR A O 1
ATOM 1952 N N . GLU A 1 243 ? 13.208 -12.607 -12.912 1.00 84.62 243 GLU A N 1
ATOM 1953 C CA . GLU A 1 243 ? 12.764 -12.553 -11.528 1.00 84.62 243 GLU A CA 1
ATOM 1954 C C . GLU A 1 243 ? 11.317 -13.024 -11.417 1.00 84.62 243 GLU A C 1
ATOM 1956 O O . GLU A 1 243 ? 10.480 -12.752 -12.279 1.00 84.62 24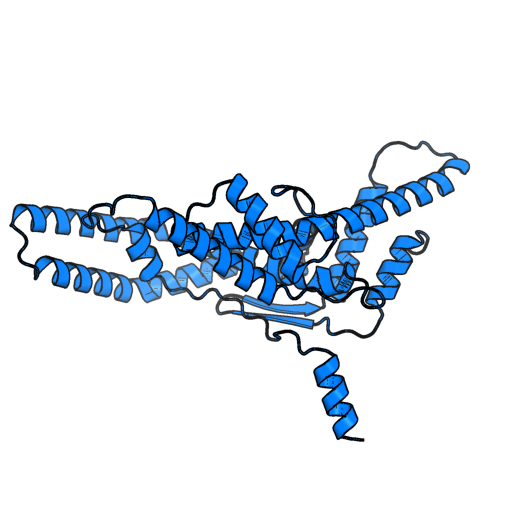3 GLU A O 1
ATOM 1961 N N . MET A 1 244 ? 11.025 -13.707 -10.313 1.00 85.69 244 MET A N 1
ATOM 1962 C CA . MET A 1 244 ? 9.660 -14.041 -9.936 1.00 85.69 244 MET A CA 1
ATOM 1963 C C . MET A 1 244 ? 8.981 -12.802 -9.323 1.00 85.69 244 MET A C 1
ATOM 1965 O O . MET A 1 244 ? 9.615 -12.118 -8.506 1.00 85.69 244 MET A O 1
ATOM 1969 N N . PRO A 1 245 ? 7.721 -12.499 -9.691 1.00 88.69 245 PRO A N 1
ATOM 1970 C CA . PRO A 1 245 ? 6.900 -11.515 -8.989 1.00 88.69 245 PRO A CA 1
ATOM 1971 C C . PRO A 1 245 ? 6.868 -11.777 -7.482 1.00 88.69 245 PRO A C 1
ATOM 1973 O O . PRO A 1 245 ? 6.965 -12.921 -7.038 1.00 88.69 245 PRO A O 1
ATOM 1976 N N . LEU A 1 246 ? 6.764 -10.708 -6.694 1.00 90.25 246 LEU A N 1
ATOM 1977 C CA . LEU A 1 246 ? 6.595 -10.841 -5.253 1.00 90.25 246 LEU A CA 1
ATOM 1978 C C . LEU A 1 246 ? 5.121 -11.041 -4.921 1.00 90.25 246 LEU A C 1
ATOM 1980 O O . LEU A 1 246 ? 4.302 -10.186 -5.261 1.00 90.25 246 LEU A O 1
ATOM 1984 N N . ASP A 1 247 ? 4.828 -12.093 -4.162 1.00 92.06 247 ASP A N 1
ATOM 1985 C CA . ASP A 1 247 ? 3.524 -12.275 -3.532 1.00 92.06 247 ASP A CA 1
ATOM 1986 C C . ASP A 1 247 ? 3.431 -11.377 -2.290 1.00 92.06 247 ASP A C 1
ATOM 1988 O O . ASP A 1 247 ? 3.786 -11.744 -1.162 1.00 92.06 247 ASP A O 1
ATOM 1992 N N . PHE A 1 248 ? 2.961 -10.148 -2.506 1.00 90.81 248 PHE A N 1
ATOM 1993 C CA . PHE A 1 248 ? 2.749 -9.192 -1.422 1.00 90.81 248 PHE A CA 1
ATOM 1994 C C . PHE A 1 248 ? 1.653 -9.633 -0.446 1.00 90.81 248 PHE A C 1
ATOM 1996 O O . PHE A 1 248 ? 1.659 -9.179 0.697 1.00 90.81 248 PHE A O 1
ATOM 2003 N N . SER A 1 249 ? 0.740 -10.529 -0.838 1.00 90.31 249 SER A N 1
ATOM 2004 C CA . SER A 1 249 ? -0.244 -11.078 0.097 1.00 90.31 249 SER A CA 1
ATOM 2005 C C . SER A 1 249 ? 0.426 -11.987 1.115 1.00 90.31 249 SER A C 1
ATOM 2007 O O . SER A 1 249 ? 0.265 -11.764 2.316 1.00 90.31 249 SER A O 1
ATOM 2009 N N . ALA A 1 250 ? 1.254 -12.924 0.651 1.00 92.31 250 ALA A N 1
ATOM 2010 C CA . ALA A 1 250 ? 2.023 -13.802 1.525 1.00 92.31 250 ALA A CA 1
ATOM 2011 C C . ALA A 1 250 ? 2.972 -13.013 2.441 1.00 92.31 250 ALA A C 1
ATOM 2013 O O . ALA A 1 250 ? 3.048 -13.297 3.635 1.00 92.31 250 ALA A O 1
ATOM 2014 N N . ILE A 1 251 ? 3.627 -11.964 1.925 1.00 93.75 251 ILE A N 1
ATOM 2015 C CA . ILE A 1 251 ? 4.476 -11.066 2.730 1.00 93.75 251 ILE A CA 1
ATOM 2016 C C . ILE A 1 251 ? 3.679 -10.421 3.874 1.00 93.75 251 ILE A C 1
ATOM 2018 O O . ILE A 1 251 ? 4.148 -10.398 5.017 1.00 93.75 251 ILE A O 1
ATOM 2022 N N . ARG A 1 252 ? 2.474 -9.899 3.598 1.00 92.44 252 ARG A N 1
ATOM 2023 C CA . ARG A 1 252 ? 1.624 -9.284 4.632 1.00 92.44 252 ARG A CA 1
ATOM 2024 C C . ARG A 1 252 ? 1.149 -10.305 5.661 1.00 92.44 252 ARG A C 1
ATOM 2026 O O . ARG A 1 252 ? 1.187 -10.026 6.859 1.00 92.44 252 ARG A O 1
ATOM 2033 N N . GLU A 1 253 ? 0.697 -11.471 5.209 1.00 92.12 253 GLU A N 1
ATOM 2034 C CA . GLU A 1 253 ? 0.220 -12.547 6.082 1.00 92.12 253 GLU A CA 1
ATOM 2035 C C . GLU A 1 253 ? 1.326 -13.056 7.007 1.00 92.12 253 GLU A C 1
ATOM 2037 O O . GLU A 1 253 ? 1.111 -13.157 8.217 1.00 92.12 253 GLU A O 1
ATOM 2042 N N . GLU A 1 254 ? 2.525 -13.281 6.468 1.00 95.94 254 GLU A N 1
ATOM 2043 C CA . GLU A 1 254 ? 3.690 -13.676 7.255 1.00 95.94 254 GLU A CA 1
ATOM 2044 C C . GLU A 1 254 ? 4.061 -12.595 8.270 1.00 95.94 254 GLU A C 1
ATOM 2046 O O . GLU A 1 254 ? 4.232 -12.892 9.451 1.00 95.94 254 GLU A O 1
ATOM 2051 N N . THR A 1 255 ? 4.104 -11.326 7.851 1.00 94.25 255 THR A N 1
ATOM 2052 C CA . THR A 1 255 ? 4.400 -10.206 8.758 1.00 94.25 255 THR A CA 1
ATOM 2053 C C . THR A 1 255 ? 3.420 -10.179 9.933 1.00 94.25 255 THR A C 1
ATOM 2055 O O . THR A 1 255 ? 3.830 -10.119 11.093 1.00 94.25 255 THR A O 1
ATOM 2058 N N . ARG A 1 256 ? 2.113 -10.287 9.657 1.00 93.00 256 ARG A N 1
ATOM 2059 C CA . ARG A 1 256 ? 1.071 -10.329 10.694 1.00 93.00 256 ARG A CA 1
ATOM 2060 C C . ARG A 1 256 ? 1.238 -11.529 11.626 1.00 93.00 256 ARG A C 1
ATOM 2062 O O . ARG A 1 256 ? 1.093 -11.372 12.839 1.00 93.00 256 ARG A O 1
ATOM 2069 N N . ALA A 1 257 ? 1.537 -12.709 11.081 1.00 93.56 257 ALA A N 1
ATOM 2070 C CA . ALA A 1 257 ? 1.747 -13.923 11.865 1.00 93.56 257 ALA A CA 1
ATOM 2071 C C . ALA A 1 257 ? 2.943 -13.783 12.816 1.00 93.56 257 ALA A C 1
ATOM 2073 O O . ALA A 1 257 ? 2.852 -14.156 13.984 1.00 93.56 257 ALA A O 1
ATOM 2074 N N . GLN A 1 258 ? 4.039 -13.195 12.347 1.00 94.31 258 GLN A N 1
ATOM 2075 C CA . GLN A 1 258 ? 5.240 -13.023 13.154 1.00 94.31 258 GLN A CA 1
ATOM 2076 C C . GLN A 1 258 ? 5.069 -11.946 14.239 1.00 94.31 258 GLN A C 1
ATOM 2078 O O . GLN A 1 258 ? 5.487 -12.160 15.376 1.00 94.31 258 GLN A O 1
ATOM 2083 N N . VAL A 1 259 ? 4.360 -10.842 13.961 1.00 91.50 259 VAL A N 1
ATOM 2084 C CA . VAL A 1 259 ? 3.995 -9.856 15.002 1.00 91.50 259 VAL A CA 1
ATOM 2085 C C . VAL A 1 259 ? 3.165 -10.506 16.117 1.00 91.50 259 VAL A C 1
ATOM 2087 O O . VAL A 1 259 ? 3.366 -10.211 17.296 1.00 91.50 259 VAL A O 1
ATOM 2090 N N . LEU A 1 260 ? 2.244 -11.412 15.767 1.00 90.88 260 LEU A N 1
ATOM 2091 C CA . LEU A 1 260 ? 1.455 -12.152 16.757 1.00 90.88 260 LEU A CA 1
ATOM 2092 C C . LEU A 1 260 ? 2.325 -13.076 17.612 1.00 90.88 260 LEU A C 1
ATOM 2094 O O . LEU A 1 260 ? 2.181 -13.058 18.832 1.00 90.88 260 LEU A O 1
ATOM 2098 N N . ARG A 1 261 ? 3.257 -13.813 16.998 1.00 91.38 261 ARG A N 1
ATOM 2099 C CA . ARG A 1 261 ? 4.192 -14.692 17.720 1.00 91.38 261 ARG A CA 1
ATOM 2100 C C . ARG A 1 261 ? 5.053 -13.920 18.716 1.00 91.38 261 ARG A C 1
ATOM 2102 O O . ARG A 1 261 ? 5.098 -14.286 19.885 1.00 91.38 261 ARG A O 1
ATOM 2109 N N . ILE A 1 262 ? 5.640 -12.798 18.296 1.00 89.06 262 ILE A N 1
ATOM 2110 C CA . ILE A 1 262 ? 6.434 -11.927 19.182 1.00 89.06 262 ILE A CA 1
ATOM 2111 C C . ILE A 1 262 ? 5.586 -11.440 20.366 1.00 89.06 262 ILE A C 1
ATOM 2113 O O . ILE A 1 262 ? 6.041 -11.412 21.511 1.00 89.06 262 ILE A O 1
ATOM 2117 N N . ALA A 1 263 ? 4.327 -11.070 20.123 1.00 86.38 263 ALA A N 1
ATOM 2118 C CA . ALA A 1 263 ? 3.426 -10.650 21.191 1.00 86.38 263 ALA A CA 1
ATOM 2119 C C . ALA A 1 263 ? 3.070 -11.788 22.166 1.00 86.38 263 ALA A C 1
ATOM 2121 O O . ALA A 1 263 ? 2.924 -11.542 23.366 1.00 86.38 263 ALA A O 1
ATOM 2122 N N . GLU A 1 264 ? 2.917 -13.018 21.678 1.00 86.00 264 GLU A N 1
ATOM 2123 C CA . GLU A 1 264 ? 2.678 -14.208 22.502 1.00 86.00 264 GLU A CA 1
ATOM 2124 C C . GLU A 1 264 ? 3.896 -14.540 23.375 1.00 86.00 264 GLU A C 1
ATOM 2126 O O . GLU A 1 264 ? 3.749 -14.729 24.584 1.00 86.00 264 GLU A O 1
ATOM 2131 N N . GLU A 1 265 ? 5.105 -14.497 22.812 1.00 84.38 265 GLU A N 1
ATOM 2132 C CA . GLU A 1 265 ? 6.363 -14.691 23.547 1.00 84.38 265 GLU A CA 1
ATOM 2133 C C . GLU A 1 265 ? 6.521 -13.681 24.699 1.00 84.38 265 GLU A C 1
ATOM 2135 O O . GLU A 1 265 ? 6.886 -14.052 25.822 1.00 84.38 265 GLU A O 1
ATOM 2140 N N . LYS A 1 266 ? 6.152 -12.412 24.469 1.00 81.44 266 LYS A N 1
ATOM 2141 C CA . LYS A 1 266 ? 6.130 -11.362 25.507 1.00 81.44 266 LYS A CA 1
ATOM 2142 C C . LYS A 1 266 ? 5.118 -11.628 26.620 1.00 81.44 266 LYS A C 1
ATOM 2144 O O . LYS A 1 266 ? 5.374 -11.311 27.784 1.00 81.44 266 LYS A O 1
ATOM 2149 N N . LYS A 1 267 ? 3.950 -12.184 26.284 1.00 70.06 267 LYS A N 1
ATOM 2150 C CA . LYS A 1 267 ? 2.916 -12.540 27.271 1.00 70.06 267 LYS A CA 1
ATOM 2151 C C . LYS A 1 267 ? 3.339 -13.726 28.131 1.00 70.06 267 LYS A C 1
ATOM 2153 O O . LYS A 1 267 ? 3.034 -13.730 29.317 1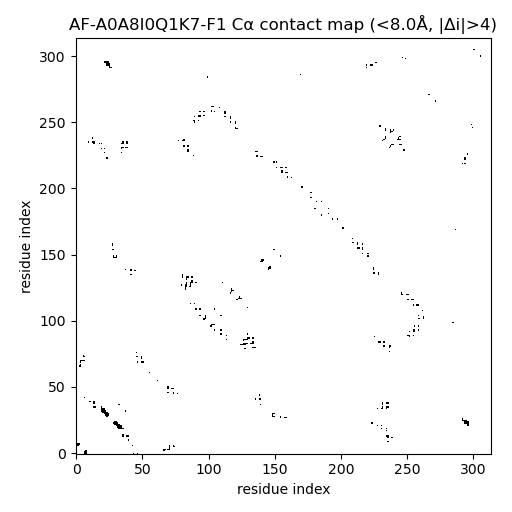.00 70.06 267 LYS A O 1
ATOM 2158 N N . HIS A 1 268 ? 4.072 -14.686 27.571 1.00 58.09 268 HIS A N 1
ATOM 2159 C CA . HIS A 1 268 ? 4.630 -15.807 28.333 1.00 58.09 268 HIS A CA 1
ATOM 2160 C C . HIS A 1 268 ? 5.748 -15.397 29.305 1.00 58.09 268 HIS A C 1
ATOM 2162 O O . HIS A 1 268 ? 6.011 -16.116 30.265 1.00 58.09 268 HIS A O 1
ATOM 2168 N N . THR A 1 269 ? 6.372 -14.235 29.098 1.00 53.53 269 THR A N 1
ATOM 2169 C CA . THR A 1 269 ? 7.468 -13.713 29.933 1.00 53.53 269 THR A CA 1
ATOM 2170 C C . THR A 1 269 ? 7.051 -12.600 30.903 1.00 53.53 269 THR A C 1
ATOM 2172 O O . THR A 1 269 ? 7.849 -12.213 31.754 1.00 53.53 269 THR A O 1
ATOM 2175 N N . SER A 1 270 ? 5.808 -12.106 30.840 1.00 41.31 270 SER A N 1
ATOM 2176 C CA . SER A 1 270 ? 5.316 -11.000 31.679 1.00 41.31 270 SER A CA 1
ATOM 2177 C C . SER A 1 270 ? 4.196 -11.452 32.632 1.00 41.31 270 SER A C 1
ATOM 2179 O O . SER A 1 270 ? 3.320 -12.205 32.208 1.00 41.31 270 SER A O 1
ATOM 2181 N N . PRO A 1 271 ? 4.136 -10.974 33.895 1.00 37.88 271 PRO A N 1
ATOM 2182 C CA . PRO A 1 271 ? 3.013 -11.271 34.783 1.00 37.88 271 PRO A CA 1
ATOM 2183 C C . PRO A 1 271 ? 1.709 -10.721 34.193 1.00 37.88 271 PRO A C 1
ATOM 2185 O O . PRO A 1 271 ? 1.677 -9.604 33.670 1.00 37.88 271 PRO A O 1
ATOM 2188 N N . ALA A 1 272 ? 0.624 -11.490 34.299 1.00 41.69 272 ALA A N 1
ATOM 2189 C CA . ALA A 1 272 ? -0.698 -11.071 33.850 1.00 41.69 272 ALA A CA 1
ATOM 2190 C C . ALA A 1 272 ? -1.111 -9.755 34.540 1.00 41.69 272 ALA A C 1
ATOM 2192 O O . ALA A 1 272 ? -1.266 -9.703 35.761 1.00 41.69 272 ALA A O 1
ATOM 219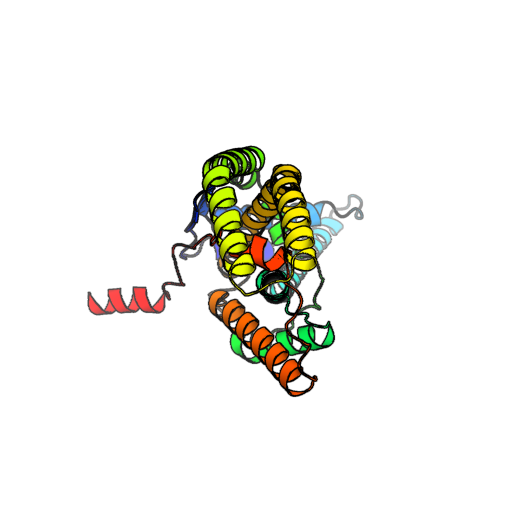3 N N . LYS A 1 273 ? -1.295 -8.680 33.761 1.00 39.91 273 LYS A N 1
ATOM 2194 C CA . LYS A 1 273 ? -1.907 -7.440 34.260 1.00 39.91 273 LYS A CA 1
ATOM 2195 C C . LYS A 1 273 ? -3.359 -7.717 34.657 1.00 39.91 273 LYS A C 1
ATOM 2197 O O . LYS A 1 273 ? -4.083 -8.402 33.936 1.00 39.91 273 LYS A O 1
ATOM 2202 N N . SER A 1 274 ? -3.778 -7.163 35.793 1.00 35.88 274 SER A N 1
ATOM 2203 C CA . SER A 1 274 ? -5.142 -7.274 36.308 1.00 35.88 274 SER A CA 1
ATOM 2204 C C . SER A 1 274 ? -6.163 -6.721 35.304 1.00 35.88 274 SER A C 1
ATOM 2206 O O . SER A 1 274 ? -6.076 -5.581 34.846 1.00 35.88 274 SER A O 1
ATOM 2208 N N . SER A 1 275 ? -7.145 -7.551 34.952 1.00 40.50 275 SER A N 1
ATOM 2209 C CA . SER A 1 275 ? -8.180 -7.291 33.944 1.00 40.50 275 SER A CA 1
ATOM 2210 C C . SER A 1 275 ? -9.311 -6.390 34.471 1.00 40.50 275 SER A C 1
ATOM 2212 O O . SER A 1 275 ? -10.471 -6.800 34.510 1.00 40.50 275 SER A O 1
ATOM 2214 N N . GLY A 1 276 ? -8.977 -5.186 34.941 1.00 39.03 276 GLY A N 1
ATOM 2215 C CA . GLY A 1 276 ? -9.943 -4.270 35.565 1.00 39.03 276 GLY A CA 1
ATOM 2216 C C . GLY A 1 276 ? -10.305 -3.019 34.759 1.00 39.03 276 GLY A C 1
ATOM 2217 O O . GLY A 1 276 ? -11.341 -2.419 35.027 1.00 39.03 276 GLY A O 1
ATOM 2218 N N . SER A 1 277 ? -9.489 -2.598 33.788 1.00 39.72 277 SER A N 1
ATOM 2219 C CA . SER A 1 277 ? -9.750 -1.372 33.026 1.00 39.72 277 SER A CA 1
ATOM 2220 C C . SER A 1 277 ? -10.374 -1.694 31.674 1.00 39.72 277 SER A C 1
ATOM 2222 O O . SER A 1 277 ? -9.756 -2.346 30.834 1.00 39.72 277 SER A O 1
ATOM 2224 N N . VAL A 1 278 ? -11.593 -1.209 31.466 1.00 44.06 278 VAL A N 1
ATOM 2225 C CA . VAL A 1 278 ? -12.224 -1.147 30.150 1.00 44.06 278 VAL A CA 1
ATOM 2226 C C . VAL A 1 278 ? -11.402 -0.191 29.275 1.00 44.06 278 VAL A C 1
ATOM 2228 O O . VAL A 1 278 ? -11.327 0.997 29.581 1.00 44.06 278 VAL A O 1
ATOM 2231 N N . ASP A 1 279 ? -10.745 -0.709 28.232 1.00 48.72 279 ASP A N 1
ATOM 2232 C CA . ASP A 1 279 ? -10.024 0.104 27.243 1.00 48.72 279 ASP A CA 1
ATOM 2233 C C . ASP A 1 279 ? -11.024 0.660 26.220 1.00 48.72 279 ASP A C 1
ATOM 2235 O O . ASP A 1 279 ? -11.634 -0.064 25.431 1.00 48.72 279 ASP A O 1
ATOM 2239 N N . ILE A 1 280 ? -11.241 1.965 26.302 1.00 46.53 280 ILE A N 1
ATOM 2240 C CA . ILE A 1 280 ? -12.299 2.697 25.602 1.00 46.53 280 ILE A CA 1
ATOM 2241 C C . ILE A 1 280 ? -11.964 2.878 24.127 1.00 46.53 280 ILE A C 1
ATOM 2243 O O . ILE A 1 280 ? -12.860 2.795 23.285 1.00 46.53 280 ILE A O 1
ATOM 2247 N N . ASP A 1 281 ? -10.682 3.067 23.807 1.00 43.66 281 ASP A N 1
ATOM 2248 C CA . ASP A 1 281 ? -10.229 3.117 22.420 1.00 43.66 281 ASP A CA 1
ATOM 2249 C C . ASP A 1 281 ? -10.537 1.785 21.730 1.00 43.66 281 ASP A C 1
ATOM 2251 O O . ASP A 1 281 ? -10.903 1.765 20.558 1.00 43.66 281 ASP A O 1
ATOM 2255 N N . ASP A 1 282 ? -10.459 0.677 22.467 1.00 47.62 282 ASP A N 1
ATOM 2256 C CA . ASP A 1 282 ? -10.749 -0.665 21.972 1.00 47.62 282 ASP A CA 1
ATOM 2257 C C . ASP A 1 282 ? -12.263 -0.902 21.770 1.00 47.62 282 ASP A C 1
ATOM 2259 O O . ASP A 1 282 ? -12.665 -1.470 20.758 1.00 47.62 282 ASP A O 1
ATOM 2263 N N . ILE A 1 283 ? -13.142 -0.394 22.649 1.00 44.66 283 ILE A N 1
ATOM 2264 C CA . ILE A 1 283 ? -14.608 -0.436 22.430 1.00 44.66 283 ILE A CA 1
ATOM 2265 C C . ILE A 1 283 ? -15.008 0.406 21.222 1.00 44.66 283 ILE A C 1
ATOM 2267 O O . ILE A 1 283 ? -15.799 -0.048 20.395 1.00 44.66 283 ILE A O 1
ATOM 2271 N N . VAL A 1 284 ? -14.455 1.613 21.098 1.00 42.38 284 VAL A N 1
ATOM 2272 C CA . VAL A 1 284 ? -14.658 2.486 19.939 1.00 42.38 284 VAL A CA 1
ATOM 2273 C C . VAL A 1 284 ? -14.184 1.748 18.685 1.00 42.38 284 VAL A C 1
ATOM 2275 O O . VAL A 1 284 ? -14.988 1.490 17.796 1.00 42.38 284 VAL A O 1
ATOM 2278 N N . HIS A 1 285 ? -12.936 1.280 18.636 1.00 46.41 285 HIS A N 1
ATOM 2279 C CA . HIS A 1 285 ? -12.401 0.555 17.481 1.00 46.41 285 HIS A CA 1
ATOM 2280 C C . HIS A 1 285 ? -13.165 -0.735 17.128 1.00 46.41 285 HIS A C 1
ATOM 2282 O O . HIS A 1 285 ? -13.369 -0.982 15.944 1.00 46.41 285 HIS A O 1
ATOM 2288 N N . ARG A 1 286 ? -13.629 -1.531 18.103 1.00 43.69 286 ARG A N 1
ATOM 2289 C CA . ARG A 1 286 ? -14.419 -2.757 17.858 1.00 43.69 286 ARG A CA 1
ATOM 2290 C C . ARG A 1 286 ? -15.865 -2.481 17.450 1.00 43.69 286 ARG A C 1
ATOM 2292 O O . ARG A 1 286 ? -16.414 -3.209 16.630 1.00 43.69 286 ARG A O 1
ATOM 2299 N N . SER A 1 287 ? -16.484 -1.437 18.002 1.00 36.66 287 SER A N 1
ATOM 2300 C CA . SER A 1 287 ? -17.819 -0.974 17.581 1.00 36.66 287 SER A CA 1
ATOM 2301 C C . SER A 1 287 ? -17.785 -0.407 16.162 1.00 36.66 287 SER A C 1
ATOM 2303 O O . SER A 1 287 ? -18.777 -0.437 15.434 1.00 36.66 287 SER A O 1
ATOM 2305 N N . PHE A 1 288 ? -16.614 0.084 15.765 1.00 43.75 288 PHE A N 1
ATOM 2306 C CA . PHE A 1 288 ? -16.281 0.537 14.431 1.00 43.75 288 PHE A CA 1
ATOM 2307 C C . PHE A 1 288 ? -15.558 -0.563 13.643 1.00 43.75 288 PHE A C 1
ATOM 2309 O O . PHE A 1 288 ? -14.441 -0.355 13.170 1.00 43.75 288 PHE A O 1
ATOM 2316 N N . ASP A 1 289 ? -16.219 -1.709 13.429 1.00 36.41 289 ASP A N 1
ATOM 2317 C CA . ASP A 1 289 ? -15.792 -2.698 12.427 1.00 36.41 289 ASP A CA 1
ATOM 2318 C C . ASP A 1 289 ? -16.024 -2.142 11.010 1.00 36.41 289 ASP A C 1
ATOM 2320 O O . ASP A 1 289 ? -16.913 -2.530 10.246 1.00 36.41 289 ASP A O 1
ATOM 2324 N N . PHE A 1 290 ? -15.248 -1.119 10.665 1.00 38.47 290 PHE A N 1
ATOM 2325 C CA . PHE A 1 290 ? -15.095 -0.679 9.299 1.00 38.47 290 PHE A CA 1
ATOM 2326 C C . PHE A 1 290 ? -14.040 -1.576 8.672 1.00 38.47 290 PHE A C 1
ATOM 2328 O O . PHE A 1 290 ? -12.852 -1.248 8.649 1.00 38.47 290 PHE A O 1
ATOM 2335 N N . SER A 1 291 ? -14.497 -2.692 8.108 1.00 33.47 291 SER A N 1
ATOM 2336 C CA . SER A 1 291 ? -13.796 -3.378 7.028 1.00 33.47 291 SER A CA 1
ATOM 2337 C C . SER A 1 291 ? -13.610 -2.388 5.868 1.00 33.47 291 SER A C 1
ATOM 2339 O O . SER A 1 291 ? -14.336 -2.394 4.877 1.00 33.47 291 SER A O 1
ATOM 2341 N N . THR A 1 292 ? -12.615 -1.507 5.982 1.00 34.56 292 THR A N 1
ATOM 2342 C CA . THR A 1 292 ? -12.077 -0.685 4.895 1.00 34.56 292 THR A CA 1
ATOM 2343 C C . THR A 1 292 ? -11.145 -1.515 4.019 1.00 34.56 292 THR A C 1
ATOM 2345 O O . THR A 1 292 ? -10.252 -0.956 3.390 1.00 34.56 292 THR A O 1
ATOM 2348 N N . ARG A 1 293 ? -11.303 -2.849 4.004 1.00 34.38 293 ARG A N 1
ATOM 2349 C CA . ARG A 1 293 ? -10.547 -3.718 3.111 1.00 34.38 293 ARG A CA 1
ATOM 2350 C C . ARG A 1 293 ? -10.926 -3.341 1.690 1.00 34.38 293 ARG A C 1
ATOM 2352 O O . ARG A 1 293 ? -11.981 -3.715 1.191 1.00 34.38 293 ARG A O 1
ATOM 2359 N N . VAL A 1 294 ? -10.051 -2.572 1.061 1.00 34.53 294 VAL A N 1
ATOM 2360 C CA . VAL A 1 294 ? -10.011 -2.459 -0.386 1.00 34.53 294 VAL A CA 1
ATOM 2361 C C . VAL A 1 294 ? -9.533 -3.819 -0.868 1.00 34.53 294 VAL A C 1
ATOM 2363 O O . VAL A 1 294 ? -8.355 -4.152 -0.765 1.00 34.53 294 VAL A O 1
ATOM 2366 N N . THR A 1 295 ? -10.469 -4.655 -1.298 1.00 34.34 295 THR A N 1
ATOM 2367 C CA . THR A 1 295 ? -10.137 -5.948 -1.885 1.00 34.34 295 THR A CA 1
ATOM 2368 C C . THR A 1 295 ? -9.695 -5.710 -3.320 1.00 34.34 295 THR A C 1
ATOM 2370 O O . THR A 1 295 ? -10.443 -5.137 -4.121 1.00 34.34 295 THR A O 1
ATOM 2373 N N . THR A 1 296 ? -8.479 -6.136 -3.650 1.00 32.44 296 THR A N 1
ATOM 2374 C CA . THR A 1 296 ? -8.068 -6.304 -5.042 1.00 32.44 296 THR A CA 1
ATOM 2375 C C . THR A 1 296 ? -8.857 -7.477 -5.620 1.00 32.44 296 THR A C 1
ATOM 2377 O O . THR A 1 296 ? -9.075 -8.489 -4.959 1.00 32.44 296 THR A O 1
ATOM 2380 N N . SER A 1 297 ? -9.330 -7.344 -6.855 1.00 33.94 297 SER A N 1
ATOM 2381 C CA . SER A 1 297 ? -10.135 -8.382 -7.525 1.00 33.94 297 SER A CA 1
ATOM 2382 C C . SER A 1 297 ? -9.331 -9.607 -7.981 1.00 33.94 297 SER A C 1
ATOM 2384 O O . SER A 1 297 ? -9.913 -10.548 -8.512 1.00 33.94 297 SER A O 1
ATOM 2386 N N . TYR A 1 298 ? -8.019 -9.623 -7.744 1.00 33.47 298 TYR A N 1
ATOM 2387 C CA . TYR A 1 298 ? -7.142 -10.725 -8.109 1.00 33.47 298 TYR A CA 1
ATOM 2388 C C . TYR A 1 298 ? -6.156 -10.986 -6.960 1.00 33.47 298 TYR A C 1
ATOM 2390 O O . TYR A 1 298 ? -5.191 -10.231 -6.821 1.00 33.47 298 TYR A O 1
ATOM 2398 N N . PRO A 1 299 ? -6.353 -12.029 -6.126 1.00 33.72 299 PRO A N 1
ATOM 2399 C CA . PRO A 1 299 ? -5.194 -12.816 -5.725 1.00 33.72 299 PRO A CA 1
ATOM 2400 C C . PRO A 1 299 ? -4.555 -13.274 -7.034 1.00 33.72 299 PRO A C 1
ATOM 2402 O O . PRO A 1 299 ? -5.289 -13.672 -7.941 1.00 33.72 299 PRO A O 1
ATOM 2405 N N . GLU A 1 300 ? -3.247 -13.083 -7.176 1.00 34.78 300 GLU A N 1
ATOM 2406 C CA . GLU A 1 300 ? -2.483 -13.399 -8.381 1.00 34.78 300 GLU A CA 1
ATOM 2407 C C . GLU A 1 300 ? -3.040 -14.668 -9.039 1.00 34.78 300 GLU A C 1
ATOM 2409 O O . GLU A 1 300 ? -2.864 -15.779 -8.541 1.00 34.78 300 GLU A O 1
ATOM 2414 N N . GLN A 1 301 ? -3.789 -14.507 -10.139 1.00 31.77 301 GLN A N 1
ATOM 2415 C CA . GLN A 1 301 ? -4.025 -15.627 -11.032 1.00 31.77 301 GLN A CA 1
ATOM 2416 C C . GLN A 1 301 ? -2.672 -15.860 -11.668 1.00 31.77 301 GLN A C 1
ATOM 2418 O O . GLN A 1 301 ? -2.304 -15.202 -12.642 1.00 31.77 301 GLN A O 1
ATOM 2423 N N . ASP A 1 302 ? -1.912 -16.719 -10.998 1.00 32.25 302 ASP A N 1
ATOM 2424 C CA . ASP A 1 302 ? -0.658 -17.277 -11.4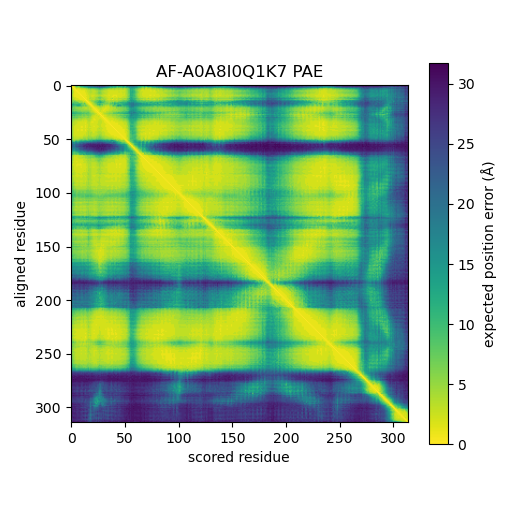39 1.00 32.25 302 ASP A CA 1
ATOM 2425 C C . ASP A 1 302 ? -0.774 -17.507 -12.949 1.00 32.25 302 ASP A C 1
ATOM 2427 O O . ASP A 1 302 ? -1.682 -18.199 -13.419 1.00 32.25 302 ASP A O 1
ATOM 2431 N N . ILE A 1 303 ? 0.080 -16.854 -13.737 1.00 32.28 303 ILE A N 1
ATOM 2432 C CA . ILE A 1 303 ? 0.094 -17.002 -15.201 1.00 32.28 303 ILE A CA 1
ATOM 2433 C C . ILE A 1 303 ? 0.204 -18.493 -15.570 1.00 32.28 303 ILE A C 1
ATOM 2435 O O . ILE A 1 303 ? -0.304 -18.919 -16.609 1.00 32.28 303 ILE A O 1
ATOM 2439 N N . THR A 1 304 ? 0.771 -19.302 -14.671 1.00 32.81 304 THR A N 1
ATOM 2440 C CA . THR A 1 304 ? 0.799 -20.764 -14.722 1.00 32.81 304 THR A CA 1
ATOM 2441 C C . THR A 1 304 ? -0.606 -21.388 -14.741 1.00 32.81 304 THR A C 1
ATOM 2443 O O . THR A 1 304 ? -0.857 -22.288 -15.535 1.00 32.81 304 THR A O 1
ATOM 2446 N N . HIS A 1 305 ? -1.566 -20.862 -13.975 1.00 29.45 305 HIS A N 1
ATOM 2447 C CA . HIS A 1 305 ? -2.961 -21.319 -13.943 1.00 29.45 305 HIS A CA 1
ATOM 2448 C C . HIS A 1 305 ? -3.712 -21.017 -15.250 1.00 29.45 305 HIS A C 1
ATOM 2450 O O . HIS A 1 305 ? -4.452 -21.860 -15.754 1.00 29.45 305 HIS A O 1
ATOM 2456 N N . VAL A 1 306 ? -3.487 -19.841 -15.849 1.00 30.19 306 VAL A N 1
ATOM 2457 C CA . VAL A 1 306 ? -4.082 -19.473 -17.149 1.00 30.19 306 VAL A CA 1
ATOM 2458 C C . VAL A 1 306 ? -3.481 -20.312 -18.285 1.00 30.19 306 VAL A C 1
ATOM 2460 O O . VAL A 1 306 ? -4.207 -20.781 -19.161 1.00 30.19 306 VAL A O 1
ATOM 2463 N N . MET A 1 307 ? -2.169 -20.563 -18.251 1.00 29.58 307 MET A N 1
ATOM 2464 C CA . MET A 1 307 ? -1.487 -21.422 -19.227 1.00 29.58 307 MET A CA 1
ATOM 2465 C C . MET A 1 307 ? -1.884 -22.901 -19.097 1.00 29.58 307 MET A C 1
ATOM 2467 O O . MET A 1 307 ? -2.013 -23.584 -20.112 1.00 29.58 307 MET A O 1
ATOM 2471 N N . ASP A 1 308 ? -2.134 -23.395 -17.883 1.00 32.25 308 ASP A N 1
ATOM 2472 C CA . ASP A 1 308 ? -2.622 -24.759 -17.650 1.00 32.25 308 ASP A CA 1
ATOM 2473 C C . ASP A 1 308 ? -4.070 -24.955 -18.107 1.00 32.25 308 ASP A C 1
ATOM 2475 O O . ASP A 1 308 ? -4.413 -26.022 -18.617 1.00 32.25 308 ASP A O 1
ATOM 2479 N N . ILE A 1 309 ? -4.919 -23.931 -17.984 1.00 29.98 309 ILE A N 1
ATOM 2480 C CA . ILE A 1 309 ? -6.273 -23.952 -18.555 1.00 29.98 309 ILE A CA 1
ATOM 2481 C C . ILE A 1 309 ? -6.197 -24.010 -20.086 1.00 29.98 309 ILE A C 1
ATOM 2483 O O . ILE A 1 309 ? -6.877 -24.830 -20.698 1.00 29.98 309 ILE A O 1
ATOM 2487 N N . LEU A 1 310 ? -5.320 -23.215 -20.707 1.00 28.58 310 LEU A N 1
ATOM 2488 C CA . LEU A 1 310 ? -5.146 -23.205 -22.163 1.00 28.58 310 LEU A CA 1
ATOM 2489 C C . LEU A 1 310 ? -4.562 -24.522 -22.703 1.00 28.58 310 LEU A C 1
ATOM 2491 O O . LEU A 1 310 ? -5.015 -24.994 -23.741 1.00 28.58 310 LEU A O 1
ATOM 2495 N N . LYS A 1 311 ? -3.635 -25.165 -21.979 1.00 28.55 311 LYS A N 1
ATOM 2496 C CA . LYS A 1 311 ? -3.103 -26.501 -22.323 1.00 28.55 311 LYS A CA 1
ATOM 2497 C C . LYS A 1 311 ? -4.117 -27.635 -22.178 1.00 28.55 311 LYS A C 1
ATOM 2499 O O . LYS A 1 311 ? -3.944 -28.674 -22.798 1.00 28.55 311 LYS A O 1
ATOM 2504 N N . ARG A 1 312 ? -5.144 -27.475 -21.340 1.00 32.09 312 ARG A N 1
ATOM 2505 C CA . ARG A 1 312 ? -6.236 -28.458 -21.193 1.00 32.09 312 ARG A CA 1
ATOM 2506 C C . ARG A 1 312 ? -7.335 -28.288 -22.243 1.00 32.09 312 ARG A C 1
ATOM 2508 O O . ARG A 1 312 ? -8.204 -29.146 -22.344 1.00 32.09 312 ARG A O 1
ATOM 2515 N N . MET A 1 313 ? -7.316 -27.177 -22.977 1.00 28.61 313 MET A N 1
ATOM 2516 C CA . MET A 1 313 ? -8.258 -26.871 -24.056 1.00 28.61 313 MET A CA 1
ATOM 2517 C C . MET A 1 313 ? -7.682 -27.144 -25.456 1.00 28.61 313 MET A C 1
ATOM 2519 O O . MET A 1 313 ? -8.420 -27.033 -26.434 1.00 28.61 313 MET A O 1
ATOM 2523 N N . SER A 1 314 ? -6.396 -27.501 -25.548 1.00 29.41 314 SER A N 1
ATOM 2524 C CA . SER A 1 314 ? -5.719 -28.032 -26.742 1.00 29.41 314 SER A CA 1
ATOM 2525 C C . SER A 1 314 ? -5.608 -29.548 -26.681 1.00 29.41 314 SER A C 1
ATOM 2527 O O . SER A 1 314 ? -5.818 -30.193 -27.727 1.00 29.41 314 SER A O 1
#

Mean predicted aligned error: 11.99 Å

Radius of gyration: 24.82 Å; Cα contacts (8 Å, |Δi|>4): 243; chains: 1; bounding box: 60×53×71 Å

Sequence (314 aa):
MSKIPFLKKLLDRLSAPQNTNVKLTGNYVNIDVDTTTLSRQILSFVYKSELSIPGAGNNHEKSENRQKEINDGVKKWLTQEKSIIPVNIIKREVDLMYAEKKLVTTPEELDKLIDIVKEKHLGNKELEKPGINCSTPSVLKLNNILTTEINEPRIKKQLSHDFTKKMPEMSDNLKKELANHIKKTLSNDETKKLIEQYSAYKTDILNSHDKLTTMMTGKIRSDIYYALTENIYNTLLCDKYTEMPLDFSAIREETRAQVLRIAEEKKHTSPAKSSGSVDIDDIVHRSFDFSTRVTTSYPEQDITHVMDILKRMS

Secondary structure (DSSP, 8-state):
-TTSHHHHHHHHHTTS----EEEEE-SS-EEEEEHHHHHHHHHHHHHHHHHT-----S-THHHHHHHHHHHHHHHHHHHHHHHHHHHHHHHHHHHHHHHHH-----HHHHHHHHHHHIIIIITT---PPTTPPPHHHHHHHT-HHHHHHS-HHHHHHHHHHHHHHHHHHHHHHHHHHHHHHHTTT--HHHHHHHHHHHHHHHHHHHHTHHHHHHHHHHHHHHHHHHHHHHHHIIIIIS-TTTSPPP-HHHHHHHHHHHHHHHHHHHHHHSPPPPTT---HHHHHHHH-------EES-S---HHHHHHHHHH--